Protein AF-A0A4D6C9R8-F1 (afdb_monomer)

Organism: Clostridioides difficile (NCBI:txid1496)

Sequence (244 aa):
MKISKKIVSLLTITFLTIMLYGNTSNASTKDTLTGSGRWETAIKISQAGWTKSESAVLVNDNSIADALSATPFAKAKDVPILLTQSNKLDSRTKAELKRLGVKNVYLIGGSIALSSEIEKQLNAENISFERISGNSRYDTSLKLAEKLDREKSISKIVVVNGEKGLADAVSVGAIAAQENMPIILSDSENGTEVADNFIDSKDIEKSYVIGGTYSISNSVERSLPNATRIAGSSRSETNAKIIE

Foldseek 3Di:
DDDDDDDDDDDDPPPPPPPPPPPPPPPPPPQDLDDPDDQSSLLSVQVVQAQADQEAEEWEPPQLLQQLLCLLVCLLSSHGYGYQHQQDRDPSNVVSCVSRNHQEYEYQEDCRGHNCNNVVVCVVVNHHYDYQYDPDSQSSLLSSLVSLCVRDPEQEAEEEASPPPSLQSSLCSVVCNVVSHRYGHQYPVGGNVSCLVVQVVHNHPEYEYGEDCVRHNVVNQVSHPNYDYQYDPDSVNSNVSSVD

Mean predicted aligned error: 8.11 Å

InterPro domains:
  IPR007253 Cell wall binding repeat 2 [PF04122] (33-119)
  IPR007253 Cell wall binding repeat 2 [PF04122] (131-221)
  IPR051922 Bacterial Sporulation-Associated [PTHR30032] (4-243)

Nearest PDB structures (foldseek):
  5j72-assembly1_A  TM=9.461E-01  e=8.521E-18  Clostridioides difficile 630
  7acy-assembly1_D  TM=8.940E-01  e=1.450E-15  Clostridioides difficile 630
  7acx-assembly1_B  TM=8.902E-01  e=1.946E-14  Clostridioides difficile
  7acx-assembly2_D  TM=8.868E-01  e=2.062E-14  Clostridioides difficile
  7acz-assembly1_B  TM=8.836E-01  e=2.314E-14  Clostridioides difficile R20291

Radius of gyration: 27.18 Å; Cα contacts (8 Å, |Δi|>4): 450; chains: 1; bounding box: 96×41×85 Å

Solvent-accessible surface area (backbone atoms only — not comparable to full-atom values): 13494 Å² total; per-residue (Å²): 135,90,88,80,94,82,87,89,78,94,78,85,79,78,80,77,76,76,77,77,78,70,76,75,70,75,75,76,80,77,83,74,62,66,48,98,43,73,55,46,18,33,49,38,45,33,61,72,76,38,82,59,35,56,40,33,36,40,30,31,72,84,42,62,59,52,50,51,26,40,37,21,40,33,50,74,71,70,32,47,66,41,46,24,52,38,63,43,76,35,70,69,46,54,52,49,41,59,64,27,55,41,44,36,33,42,33,46,43,36,60,84,45,41,23,71,51,35,56,51,54,34,50,75,70,68,28,47,74,48,77,48,47,35,97,45,68,45,44,23,17,40,49,36,34,60,53,33,48,76,78,42,83,55,40,39,40,34,39,26,31,58,81,47,61,52,72,35,38,57,56,46,37,65,60,27,25,73,69,51,16,39,38,38,35,23,48,89,88,64,30,48,61,93,41,42,70,62,55,74,73,40,73,47,72,32,27,36,32,44,43,41,64,92,50,41,52,70,64,50,50,70,74,42,55,62,48,48,77,48,57,39,99,42,53,68,46,26,35,50,68,71,73,108

Structure (mmCIF, N/CA/C/O backbone):
data_AF-A0A4D6C9R8-F1
#
_entry.id   AF-A0A4D6C9R8-F1
#
loop_
_atom_site.group_PDB
_atom_site.id
_atom_site.type_symbol
_atom_site.label_atom_id
_atom_site.label_alt_id
_atom_site.label_comp_id
_atom_site.label_asym_id
_atom_site.label_entity_id
_atom_site.label_seq_id
_atom_site.pdbx_PDB_ins_code
_atom_site.Cartn_x
_atom_site.Cartn_y
_atom_site.Cartn_z
_atom_site.occupancy
_atom_site.B_iso_or_equiv
_atom_site.auth_seq_id
_atom_site.auth_comp_id
_atom_site.auth_asym_id
_atom_site.auth_atom_id
_atom_site.pdbx_PDB_model_num
ATOM 1 N N . MET A 1 1 ? -78.101 -23.482 -61.422 1.00 37.28 1 MET A N 1
ATOM 2 C CA . MET A 1 1 ? -77.310 -24.522 -62.119 1.00 37.28 1 MET A CA 1
ATOM 3 C C . MET A 1 1 ? -75.873 -24.438 -61.602 1.00 37.28 1 MET A C 1
ATOM 5 O O . MET A 1 1 ? -75.380 -23.331 -61.448 1.00 37.28 1 MET A O 1
ATOM 9 N N . LYS A 1 2 ? -75.292 -25.576 -61.195 1.00 44.53 2 LYS A N 1
ATOM 10 C CA . LYS A 1 2 ? -74.030 -25.753 -60.438 1.00 44.53 2 LYS A CA 1
ATOM 11 C C . LYS A 1 2 ? -72.807 -25.075 -61.071 1.00 44.53 2 LYS A C 1
ATOM 13 O O . LYS A 1 2 ? -72.649 -25.242 -62.270 1.00 44.53 2 LYS A O 1
ATOM 18 N N . ILE A 1 3 ? -71.876 -24.559 -60.251 1.00 39.91 3 ILE A N 1
ATOM 19 C CA . ILE A 1 3 ? -70.419 -24.778 -60.419 1.00 39.91 3 ILE A CA 1
ATOM 20 C C . ILE A 1 3 ? -69.775 -24.974 -59.030 1.00 39.91 3 ILE A C 1
ATOM 22 O O . ILE A 1 3 ? -70.148 -24.329 -58.053 1.00 39.91 3 ILE A O 1
ATOM 26 N N . SER A 1 4 ? -68.886 -25.964 -58.945 1.00 42.66 4 SER A N 1
ATOM 27 C CA . SER A 1 4 ? -68.351 -26.634 -57.757 1.00 42.66 4 SER A CA 1
ATOM 28 C C . SER A 1 4 ? -67.036 -26.062 -57.220 1.00 42.66 4 SER A C 1
ATOM 30 O O . SER A 1 4 ? -66.249 -25.462 -57.943 1.00 42.66 4 SER A O 1
ATOM 32 N N . LYS A 1 5 ? -66.760 -26.381 -55.948 1.00 47.47 5 LYS A N 1
ATOM 33 C CA . LYS A 1 5 ? -65.466 -26.241 -55.262 1.00 47.47 5 LYS A CA 1
ATOM 34 C C . LYS A 1 5 ? -64.335 -26.938 -56.039 1.00 47.47 5 LYS A C 1
ATOM 36 O O . LYS A 1 5 ? -64.453 -28.143 -56.247 1.00 47.47 5 LYS A O 1
ATOM 41 N N . LYS A 1 6 ? -63.238 -26.218 -56.322 1.00 43.50 6 LYS A N 1
ATOM 42 C CA . LYS A 1 6 ? -61.824 -26.551 -56.005 1.00 43.50 6 LYS A CA 1
ATOM 43 C C . LYS A 1 6 ? -60.817 -26.008 -57.048 1.00 43.50 6 LYS A C 1
ATOM 45 O O . LYS A 1 6 ? -60.843 -26.433 -58.193 1.00 43.50 6 LYS A O 1
ATOM 50 N N . ILE A 1 7 ? -59.848 -25.241 -56.521 1.00 46.09 7 ILE A N 1
ATOM 51 C CA . ILE A 1 7 ? -58.407 -25.175 -56.873 1.00 46.09 7 ILE A CA 1
ATOM 52 C C . ILE A 1 7 ? -57.939 -24.064 -57.853 1.00 46.09 7 ILE A C 1
ATOM 54 O O . ILE A 1 7 ? -58.511 -23.866 -58.915 1.00 46.09 7 ILE A O 1
ATOM 58 N N . VAL A 1 8 ? -56.812 -23.440 -57.444 1.00 36.38 8 VAL A N 1
ATOM 59 C CA . VAL A 1 8 ? -55.876 -22.478 -58.094 1.00 36.38 8 VAL A CA 1
ATOM 60 C C . VAL A 1 8 ? -56.403 -21.035 -58.197 1.00 36.38 8 VAL A C 1
ATOM 62 O O . VAL A 1 8 ? -57.489 -20.823 -58.700 1.00 36.38 8 VAL A O 1
ATOM 65 N N . SER A 1 9 ? -55.766 -19.955 -57.731 1.00 38.62 9 SER A N 1
ATOM 66 C CA . SER A 1 9 ? -54.354 -19.593 -57.543 1.00 38.62 9 SER A CA 1
ATOM 67 C C . SER A 1 9 ? -54.306 -18.504 -56.454 1.00 38.62 9 SER A C 1
ATOM 69 O O . SER A 1 9 ? -55.014 -17.511 -56.558 1.00 38.62 9 SER A O 1
ATOM 71 N N . LEU A 1 10 ? -53.664 -18.706 -55.305 1.00 38.44 10 LEU A N 1
ATOM 72 C CA . LEU A 1 10 ? -52.264 -18.334 -55.075 1.00 38.44 10 LEU A CA 1
ATOM 73 C C . LEU A 1 10 ? -51.952 -16.873 -55.471 1.00 38.44 10 LEU A C 1
ATOM 75 O O . LEU A 1 10 ? -51.377 -16.616 -56.523 1.00 38.44 10 LEU A O 1
ATOM 79 N N . LEU A 1 11 ? -52.318 -15.920 -54.607 1.00 39.00 11 LEU A N 1
ATOM 80 C CA . LEU A 1 11 ? -51.619 -14.639 -54.499 1.00 39.00 11 LEU A CA 1
ATOM 81 C C . LEU A 1 11 ? -51.426 -14.314 -53.016 1.00 39.00 11 LEU A C 1
ATOM 83 O O . LEU A 1 11 ? -52.302 -13.839 -52.299 1.00 39.00 11 LEU A O 1
ATOM 87 N N . THR A 1 12 ? -50.242 -14.704 -52.578 1.00 41.09 12 THR A N 1
ATOM 88 C CA . THR A 1 12 ? -49.569 -14.407 -51.325 1.00 41.09 12 THR A CA 1
ATOM 89 C C . THR A 1 12 ? -49.547 -12.904 -51.045 1.00 41.09 12 THR A C 1
ATOM 91 O O . THR A 1 12 ? -48.769 -12.173 -51.652 1.00 41.09 12 THR A O 1
ATOM 94 N N . ILE A 1 13 ? -50.339 -12.445 -50.077 1.00 46.22 13 ILE A N 1
ATOM 95 C CA . ILE A 1 13 ? -49.974 -11.273 -49.274 1.00 46.22 13 ILE A CA 1
ATOM 96 C C . ILE A 1 13 ? -49.551 -11.824 -47.922 1.00 46.22 13 ILE A C 1
ATOM 98 O O . ILE A 1 13 ? -50.326 -11.948 -46.977 1.00 46.22 13 ILE A O 1
ATOM 102 N N . THR A 1 14 ? -48.297 -12.254 -47.885 1.00 44.19 14 THR A N 1
ATOM 103 C CA . THR A 1 14 ? -47.583 -12.597 -46.665 1.00 44.19 14 THR A CA 1
ATOM 104 C C . THR A 1 14 ? -47.361 -11.288 -45.918 1.00 44.19 14 THR A C 1
ATOM 106 O O . THR A 1 14 ? -46.394 -10.573 -46.166 1.00 44.19 14 THR A O 1
ATOM 109 N N . PHE A 1 15 ? -48.291 -10.930 -45.034 1.00 41.31 15 PHE A N 1
ATOM 110 C CA . PHE A 1 15 ? -48.038 -9.909 -44.027 1.00 41.31 15 PHE A CA 1
ATOM 111 C C . PHE A 1 15 ? -47.051 -10.531 -43.036 1.00 41.31 15 PHE A C 1
ATOM 113 O O . PHE A 1 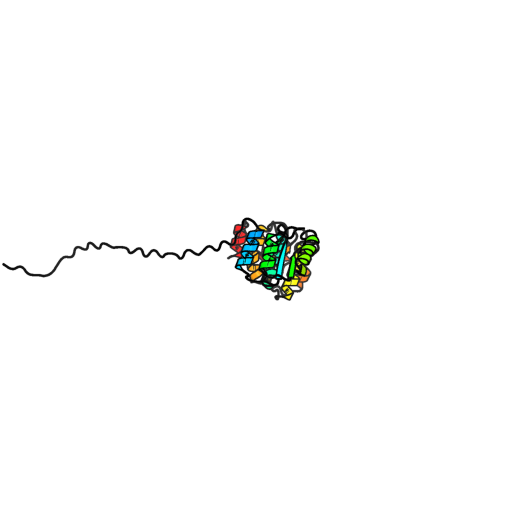15 ? -47.427 -11.244 -42.109 1.00 41.31 15 PHE A O 1
ATOM 120 N N . LEU A 1 16 ? -45.763 -10.363 -43.330 1.00 41.69 16 LEU A N 1
ATOM 121 C CA . LEU A 1 16 ? -44.663 -10.766 -42.473 1.00 41.69 16 LEU A CA 1
ATOM 122 C C . LEU A 1 16 ? -44.699 -9.865 -41.233 1.00 41.69 16 LEU A C 1
ATOM 124 O O . LEU A 1 16 ? -44.043 -8.829 -41.176 1.00 41.69 16 LEU A O 1
ATOM 128 N N . THR A 1 17 ? -45.496 -10.246 -40.237 1.00 47.72 17 THR A N 1
ATOM 129 C CA . THR A 1 17 ? -45.326 -9.760 -38.871 1.00 47.72 17 THR A CA 1
ATOM 130 C C . THR A 1 17 ? -43.994 -10.298 -38.374 1.00 47.72 17 THR A C 1
ATOM 132 O O . THR A 1 17 ? -43.908 -11.407 -37.846 1.00 47.72 17 THR A O 1
ATOM 135 N N . ILE A 1 18 ? -42.937 -9.519 -38.583 1.00 53.03 18 ILE A N 1
ATOM 136 C CA . ILE A 1 18 ? -41.698 -9.659 -37.834 1.00 53.03 18 ILE A CA 1
ATOM 137 C C . ILE A 1 18 ? -42.078 -9.380 -36.378 1.00 53.03 18 ILE A C 1
ATOM 139 O O . ILE A 1 18 ? -42.217 -8.232 -35.961 1.00 53.03 18 ILE A O 1
ATOM 143 N N . MET A 1 19 ? -42.311 -10.449 -35.616 1.00 50.38 19 MET A N 1
ATOM 144 C CA . MET A 1 19 ? -42.193 -10.425 -34.165 1.00 50.38 19 MET A CA 1
ATOM 145 C C . MET A 1 19 ? -40.759 -9.993 -33.869 1.00 50.38 19 MET A C 1
ATOM 147 O O . MET A 1 19 ? -39.827 -10.795 -33.931 1.00 50.38 19 MET A O 1
ATOM 151 N N . LEU A 1 20 ? -40.573 -8.704 -33.596 1.00 41.53 20 LEU A N 1
ATOM 152 C CA . LEU A 1 20 ? -39.389 -8.212 -32.914 1.00 41.53 20 LEU A CA 1
ATOM 153 C C . LEU A 1 20 ? -39.430 -8.807 -31.506 1.00 41.53 20 LEU A C 1
ATOM 155 O O . LEU A 1 20 ? -39.954 -8.203 -30.573 1.00 41.53 20 LEU A O 1
ATOM 159 N N . TYR A 1 21 ? -38.874 -10.008 -31.353 1.00 51.59 21 TYR A N 1
ATOM 160 C CA . TYR A 1 21 ? -38.304 -10.425 -30.083 1.00 51.59 21 TYR A CA 1
ATOM 161 C C . TYR A 1 21 ? -37.123 -9.493 -29.835 1.00 51.59 21 TYR A C 1
ATOM 163 O O . TYR A 1 21 ? -35.982 -9.778 -30.192 1.00 51.59 21 TYR A O 1
ATOM 171 N N . GLY A 1 22 ? -37.420 -8.313 -29.293 1.00 50.47 22 GLY A N 1
ATOM 172 C CA . GLY A 1 22 ? -36.409 -7.509 -28.645 1.00 50.47 22 GLY A CA 1
ATOM 173 C C . GLY A 1 22 ? -35.836 -8.381 -27.545 1.00 50.47 22 GLY A C 1
ATOM 174 O O . GLY A 1 22 ? -36.520 -8.659 -26.562 1.00 50.47 22 GLY A O 1
ATOM 175 N N . ASN A 1 23 ? -34.604 -8.849 -27.733 1.00 53.12 23 ASN A N 1
ATOM 176 C CA . ASN A 1 23 ? -33.781 -9.281 -26.622 1.00 53.12 23 ASN A CA 1
ATOM 177 C C . ASN A 1 23 ? -33.769 -8.097 -25.660 1.00 53.12 23 ASN A C 1
ATOM 179 O O . ASN A 1 23 ? -33.084 -7.104 -25.906 1.00 53.12 23 ASN A O 1
ATOM 183 N N . THR A 1 24 ? -34.571 -8.159 -24.598 1.00 48.31 24 THR A N 1
ATOM 184 C CA . THR A 1 24 ? -34.375 -7.297 -23.445 1.00 48.31 24 THR A CA 1
ATOM 185 C C . THR A 1 24 ? -33.029 -7.724 -22.897 1.00 48.31 24 THR A C 1
ATOM 187 O O . THR A 1 24 ? -32.930 -8.685 -22.137 1.00 48.31 24 THR A O 1
ATOM 190 N N . SER A 1 25 ? -31.965 -7.081 -23.378 1.00 53.16 25 SER A N 1
ATOM 191 C CA . SER A 1 25 ? -30.668 -7.129 -22.735 1.00 53.16 25 SER A CA 1
ATOM 192 C C . SER A 1 25 ? -30.946 -6.804 -21.278 1.00 53.16 25 SER A C 1
ATOM 194 O O . SER A 1 25 ? -31.395 -5.692 -20.987 1.00 53.16 25 SER A O 1
ATOM 196 N N . ASN A 1 26 ? -30.783 -7.788 -20.392 1.00 52.56 26 ASN A N 1
ATOM 197 C CA . ASN A 1 26 ? -30.826 -7.550 -18.960 1.00 52.56 26 ASN A CA 1
ATOM 198 C C . ASN A 1 26 ? -29.909 -6.357 -18.711 1.00 52.56 26 ASN A C 1
ATOM 200 O O . ASN A 1 26 ? -28.711 -6.430 -18.988 1.00 52.56 26 ASN A O 1
ATOM 204 N N . ALA A 1 27 ? -30.491 -5.230 -18.302 1.00 47.25 27 ALA A N 1
ATOM 205 C CA . ALA A 1 27 ? -29.712 -4.074 -17.921 1.00 47.25 27 ALA A CA 1
ATOM 206 C C . ALA A 1 27 ? -28.816 -4.550 -16.779 1.00 47.25 27 ALA A C 1
ATOM 208 O O . ALA A 1 27 ? -29.320 -4.903 -15.714 1.00 47.25 27 ALA A O 1
ATOM 209 N N . SER A 1 28 ? -27.508 -4.636 -17.028 1.00 52.78 28 SER A N 1
ATOM 210 C CA . SER A 1 28 ? -26.539 -4.873 -15.966 1.00 52.78 28 SER A CA 1
ATOM 211 C C . SER A 1 28 ? -26.803 -3.803 -14.919 1.00 52.78 28 SER A C 1
ATOM 213 O O . SER A 1 28 ? -26.663 -2.613 -15.210 1.00 52.78 28 SER A O 1
ATOM 215 N N . THR A 1 29 ? -27.252 -4.197 -13.730 1.00 57.81 29 THR A N 1
ATOM 216 C CA . THR A 1 29 ? -27.401 -3.266 -12.618 1.00 57.81 29 THR A CA 1
ATOM 217 C C . THR A 1 29 ? -26.019 -2.687 -12.363 1.00 57.81 29 THR A C 1
ATOM 219 O O . THR A 1 29 ? -25.083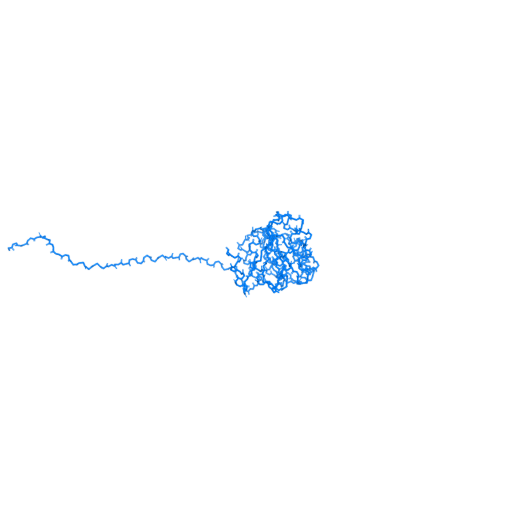 -3.400 -12.008 1.00 57.81 29 THR A O 1
ATOM 222 N N . LYS A 1 30 ? -25.845 -1.401 -12.675 1.00 64.31 30 LYS A N 1
ATOM 223 C CA . LYS A 1 30 ? -24.585 -0.708 -12.439 1.00 64.31 30 LYS A CA 1
ATOM 224 C C . L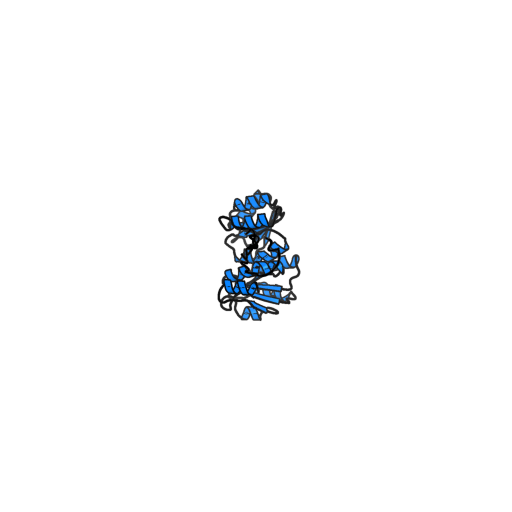YS A 1 30 ? -24.492 -0.435 -10.946 1.00 64.31 30 LYS A C 1
ATOM 226 O O . LYS A 1 30 ? -24.960 0.606 -10.480 1.00 64.31 30 LYS A O 1
ATOM 231 N N . ASP A 1 31 ? -23.885 -1.359 -10.213 1.00 76.62 31 ASP A N 1
ATOM 232 C CA . ASP A 1 31 ? -23.562 -1.145 -8.809 1.00 76.62 31 ASP A CA 1
ATOM 233 C C . ASP A 1 31 ? -22.558 0.001 -8.718 1.00 76.62 31 ASP A C 1
ATOM 235 O O . ASP A 1 31 ? -21.389 -0.098 -9.091 1.00 76.62 31 ASP A O 1
ATOM 239 N N . THR A 1 32 ? -23.060 1.159 -8.302 1.00 87.00 32 THR A N 1
ATOM 240 C CA . THR A 1 32 ? -22.268 2.380 -8.221 1.00 87.00 32 THR A CA 1
ATOM 241 C C . THR A 1 32 ? -21.758 2.518 -6.794 1.00 87.00 32 THR A C 1
ATOM 243 O O . THR A 1 32 ? -22.477 2.956 -5.898 1.00 87.00 32 THR A O 1
ATOM 246 N N . LEU A 1 33 ? -20.498 2.139 -6.580 1.00 92.75 33 LEU A N 1
ATOM 247 C CA . LEU A 1 33 ? -19.814 2.262 -5.290 1.00 92.75 33 LEU A CA 1
ATOM 248 C C . LEU A 1 33 ? -19.175 3.647 -5.150 1.00 92.75 33 LEU A C 1
ATOM 250 O O . LEU A 1 33 ? -17.958 3.781 -5.087 1.00 92.75 33 LEU A O 1
ATOM 254 N N . THR A 1 34 ? -19.995 4.699 -5.151 1.00 93.56 34 THR A N 1
ATOM 255 C CA . THR A 1 34 ? -19.514 6.087 -5.066 1.00 93.56 34 THR A CA 1
ATOM 256 C C . THR A 1 34 ? -20.237 6.852 -3.973 1.00 93.56 34 THR A C 1
ATOM 258 O O . THR A 1 34 ? -21.443 6.684 -3.790 1.00 93.56 34 THR A O 1
ATOM 261 N N . GLY A 1 35 ? -19.525 7.748 -3.299 1.00 93.00 35 GLY A N 1
ATOM 262 C CA . GLY A 1 35 ? -20.113 8.754 -2.422 1.00 93.00 35 GLY A CA 1
ATOM 263 C C . GLY A 1 35 ? -19.774 10.181 -2.853 1.00 93.00 35 GLY A C 1
ATOM 264 O O . GLY A 1 35 ? -19.217 10.408 -3.924 1.00 93.00 35 GLY A O 1
ATOM 265 N N . SER A 1 36 ? -20.090 11.152 -1.995 1.00 93.56 36 SER A N 1
ATOM 266 C CA . SER A 1 36 ? -19.814 12.583 -2.211 1.00 93.56 36 SER A CA 1
ATOM 267 C C . SER A 1 36 ? -18.324 12.936 -2.255 1.00 93.56 36 SER A C 1
ATOM 269 O O . SER A 1 36 ? -17.962 14.022 -2.702 1.00 93.56 36 SER A O 1
ATOM 271 N N . GLY A 1 37 ? -17.454 12.040 -1.793 1.00 95.00 37 GLY A N 1
ATOM 272 C CA . GLY A 1 37 ? -16.013 12.226 -1.789 1.00 95.00 37 GLY A CA 1
ATOM 273 C C . GLY A 1 37 ? -15.267 10.928 -1.505 1.00 95.00 37 GLY A C 1
ATOM 274 O O . GLY A 1 37 ? -15.854 9.850 -1.412 1.00 95.00 37 GLY A O 1
ATOM 275 N N . ARG A 1 38 ? -13.941 11.034 -1.363 1.00 95.44 38 ARG A N 1
ATOM 276 C CA . ARG A 1 38 ? -13.044 9.879 -1.179 1.00 95.44 38 ARG A CA 1
ATOM 277 C C . ARG A 1 38 ? -13.382 9.035 0.055 1.00 95.44 38 ARG A C 1
ATOM 279 O O . ARG A 1 38 ? -13.302 7.815 -0.019 1.00 95.44 38 ARG A O 1
ATOM 286 N N . TRP A 1 39 ? -13.809 9.665 1.152 1.00 96.88 39 TRP A N 1
ATOM 287 C CA . TRP A 1 39 ? -14.203 8.959 2.374 1.00 96.88 39 TRP A CA 1
ATOM 288 C C . TRP A 1 39 ? -15.479 8.148 2.170 1.00 96.88 39 TRP A C 1
ATOM 290 O O . TRP A 1 39 ? -15.488 6.952 2.432 1.00 96.88 39 TRP A O 1
ATOM 300 N N . GLU A 1 40 ? -16.544 8.761 1.656 1.00 97.12 40 GLU A N 1
ATOM 301 C CA . GLU A 1 40 ? -17.804 8.060 1.414 1.00 97.12 40 GLU A CA 1
ATOM 302 C C . GLU A 1 40 ? -17.665 6.977 0.347 1.00 97.12 40 GLU A C 1
ATOM 304 O O . GLU A 1 40 ? -18.272 5.921 0.482 1.00 97.12 40 GLU A O 1
ATOM 309 N N . THR A 1 41 ? -16.847 7.197 -0.683 1.00 97.25 41 THR A N 1
ATOM 310 C CA . THR A 1 41 ? -16.530 6.162 -1.674 1.00 97.25 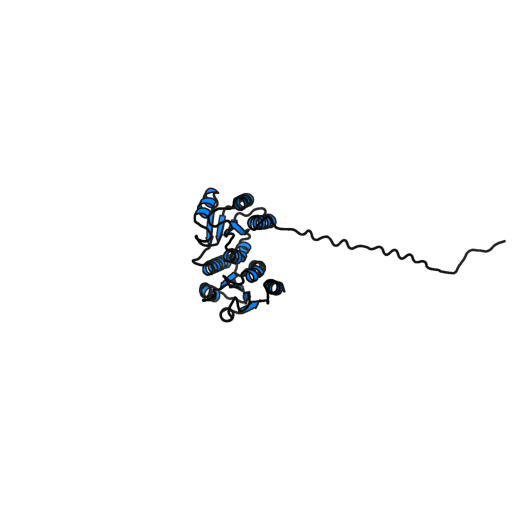41 THR A CA 1
ATOM 311 C C . THR A 1 41 ? -15.805 4.979 -1.028 1.00 97.25 41 THR A C 1
ATOM 313 O O . THR A 1 41 ? -16.232 3.844 -1.224 1.00 97.25 41 THR A O 1
ATOM 316 N N . ALA A 1 42 ? -14.784 5.214 -0.193 1.00 98.00 42 ALA A N 1
ATOM 317 C CA . ALA A 1 42 ? -14.116 4.139 0.551 1.00 98.00 42 ALA A CA 1
ATOM 318 C C . ALA A 1 42 ? -15.097 3.378 1.464 1.00 98.00 42 ALA A C 1
ATOM 320 O O . ALA A 1 42 ? -15.083 2.150 1.516 1.00 98.00 42 ALA A O 1
ATOM 321 N N . ILE A 1 43 ? -16.019 4.092 2.115 1.00 98.44 43 ILE A N 1
ATOM 322 C CA . ILE A 1 43 ? -17.075 3.497 2.944 1.00 98.44 43 ILE A CA 1
ATOM 323 C C . ILE A 1 43 ? -18.058 2.677 2.099 1.00 98.44 43 ILE A C 1
ATOM 325 O O . ILE A 1 43 ? -18.457 1.596 2.517 1.00 98.44 43 ILE A O 1
ATOM 329 N N . LYS A 1 44 ? -18.438 3.131 0.899 1.00 98.06 44 LYS A N 1
ATOM 330 C CA . LYS A 1 44 ? -19.311 2.362 -0.003 1.00 98.06 44 LYS A CA 1
ATOM 331 C C . LYS A 1 44 ? -18.649 1.081 -0.495 1.00 98.06 44 LYS A C 1
ATOM 333 O O . LYS A 1 44 ? -19.312 0.050 -0.544 1.00 98.06 44 LYS A O 1
ATOM 338 N N . ILE A 1 45 ? -17.351 1.130 -0.787 1.00 97.69 45 ILE A N 1
ATOM 339 C CA . ILE A 1 45 ? -16.558 -0.061 -1.113 1.00 97.69 45 ILE A CA 1
ATOM 340 C C . ILE A 1 45 ? -16.515 -1.013 0.090 1.00 97.69 45 ILE A C 1
ATOM 342 O O . ILE A 1 45 ? -16.791 -2.200 -0.062 1.00 97.69 45 ILE A O 1
ATOM 346 N N . SER A 1 46 ? -16.261 -0.490 1.293 1.00 98.44 46 SER A N 1
ATOM 347 C CA . SER A 1 46 ? -16.292 -1.264 2.541 1.00 98.44 46 SER A CA 1
ATOM 348 C C . SER A 1 46 ? -17.649 -1.944 2.773 1.00 98.44 46 SER A C 1
ATOM 350 O O . SER A 1 46 ? -17.711 -3.137 3.049 1.00 98.44 46 SER A O 1
ATOM 352 N N . GLN A 1 47 ? -18.754 -1.218 2.590 1.00 97.69 47 GLN A N 1
ATOM 353 C CA . GLN A 1 47 ? -20.115 -1.743 2.750 1.00 97.69 47 GLN A CA 1
ATOM 354 C C . GLN A 1 47 ? -20.467 -2.827 1.728 1.00 97.69 47 GLN A C 1
ATOM 356 O O . GLN A 1 47 ? -21.229 -3.734 2.055 1.00 97.69 47 GLN A O 1
ATOM 361 N N . ALA A 1 48 ? -19.923 -2.740 0.514 1.00 97.12 48 ALA A N 1
ATOM 362 C CA . ALA A 1 48 ? -20.132 -3.743 -0.522 1.00 97.12 48 ALA A CA 1
ATOM 363 C C . ALA A 1 48 ? -19.297 -5.012 -0.291 1.00 97.12 48 ALA A C 1
ATOM 365 O O . ALA A 1 48 ? -19.786 -6.109 -0.543 1.00 97.12 48 ALA A O 1
ATOM 366 N N . GLY A 1 49 ? -18.057 -4.872 0.189 1.00 97.00 49 GLY A N 1
ATOM 367 C CA . GLY A 1 49 ? -17.156 -6.008 0.405 1.00 97.00 49 GLY A CA 1
ATOM 368 C C . GLY A 1 49 ? -17.310 -6.699 1.764 1.00 97.00 49 GLY A C 1
ATOM 369 O O . GLY A 1 49 ? -17.056 -7.895 1.862 1.00 97.00 49 GLY A O 1
ATOM 370 N N . TRP A 1 50 ? -17.741 -5.978 2.808 1.00 98.38 50 TRP A N 1
ATOM 371 C CA . TRP A 1 50 ? -17.714 -6.471 4.188 1.00 98.38 50 TRP A CA 1
ATOM 372 C C . TRP A 1 50 ? -18.969 -6.102 4.980 1.00 98.38 50 TRP A C 1
ATOM 374 O O . TRP A 1 50 ? -19.259 -4.936 5.266 1.00 98.38 50 TRP A O 1
ATOM 384 N N . THR A 1 51 ? -19.681 -7.118 5.467 1.00 97.88 51 THR A N 1
ATOM 385 C CA . THR A 1 51 ? -20.731 -6.934 6.482 1.00 97.88 51 THR A CA 1
ATOM 386 C C . THR A 1 51 ? -20.138 -6.782 7.885 1.00 97.88 51 THR A C 1
ATOM 388 O O . THR A 1 51 ? -20.666 -6.002 8.675 1.00 97.88 51 THR A O 1
ATOM 391 N N . LYS A 1 52 ? -19.010 -7.453 8.157 1.00 98.12 52 LYS A N 1
ATOM 392 C CA . LYS A 1 52 ? -18.201 -7.383 9.383 1.00 98.12 52 LYS A CA 1
ATOM 393 C C . LYS A 1 52 ? -16.715 -7.483 9.015 1.00 98.12 52 LYS A C 1
ATOM 395 O O . LYS A 1 52 ? -16.374 -8.204 8.084 1.00 98.12 52 LYS A O 1
ATOM 400 N N . SER A 1 53 ? -15.845 -6.816 9.769 1.00 98.44 53 SER A N 1
ATOM 401 C CA . SER A 1 53 ? -14.395 -7.030 9.721 1.00 98.44 53 SER A CA 1
ATOM 402 C C . SER A 1 53 ? -13.779 -6.683 11.075 1.00 98.44 53 SER A C 1
ATOM 404 O O . SER A 1 53 ? -13.974 -5.577 11.571 1.00 98.44 53 SER A O 1
ATOM 406 N N . GLU A 1 54 ? -13.038 -7.609 11.694 1.00 98.25 54 GLU A N 1
ATOM 407 C CA . GLU A 1 54 ? -12.382 -7.341 12.989 1.00 98.25 54 GLU A CA 1
ATOM 408 C C . GLU A 1 54 ? -11.132 -6.462 12.849 1.00 98.25 54 GLU A C 1
ATOM 410 O O . GLU A 1 54 ? -10.647 -5.917 13.844 1.00 98.25 54 GLU A O 1
ATOM 415 N N . SER A 1 55 ? -10.653 -6.288 11.617 1.00 98.75 55 SER A N 1
ATOM 416 C CA . SER A 1 55 ? -9.512 -5.444 11.291 1.00 98.75 55 SER A CA 1
ATOM 417 C C . SER A 1 55 ? -9.811 -4.515 10.114 1.00 98.75 55 SER A C 1
ATOM 419 O O . SER A 1 55 ? -10.640 -4.825 9.259 1.00 98.75 55 SER A O 1
ATOM 421 N N . ALA A 1 56 ? -9.128 -3.378 10.042 1.00 98.81 56 ALA A N 1
ATOM 422 C CA . ALA A 1 56 ? -9.169 -2.486 8.884 1.00 98.81 56 ALA A CA 1
ATOM 423 C C . ALA A 1 56 ? -7.793 -1.876 8.621 1.00 98.81 56 ALA A C 1
ATOM 425 O O . ALA A 1 56 ? -6.996 -1.695 9.541 1.00 98.81 56 ALA A O 1
ATOM 426 N N . VAL A 1 57 ? -7.521 -1.527 7.368 1.00 98.88 57 VAL A N 1
ATOM 427 C CA . VAL A 1 57 ? -6.395 -0.661 7.015 1.00 98.88 57 VAL A CA 1
ATOM 428 C C . VAL A 1 57 ? -6.862 0.788 7.098 1.00 98.88 57 VAL A C 1
ATOM 430 O O . VAL A 1 57 ? -7.921 1.133 6.575 1.00 98.88 57 VAL A O 1
ATOM 433 N N . LEU A 1 58 ? -6.068 1.641 7.741 1.00 98.69 58 LEU A N 1
ATOM 434 C CA . LEU A 1 58 ? -6.319 3.074 7.831 1.00 98.69 58 LEU A CA 1
ATOM 435 C C . LEU A 1 58 ? -5.121 3.839 7.270 1.00 98.69 58 LEU A C 1
ATOM 437 O O . LEU A 1 58 ? -3.989 3.668 7.726 1.00 98.69 58 LEU A O 1
ATOM 441 N N . VAL A 1 59 ? -5.383 4.694 6.285 1.00 98.19 59 VAL A N 1
ATOM 442 C CA . VAL A 1 59 ? -4.360 5.481 5.588 1.00 98.19 59 VAL A CA 1
ATOM 443 C C . VAL A 1 59 ? -4.763 6.952 5.513 1.00 98.19 59 VAL A C 1
ATOM 445 O O . VAL A 1 59 ? -5.949 7.299 5.539 1.00 98.19 59 VAL A O 1
ATOM 448 N N . ASN A 1 60 ? -3.767 7.834 5.440 1.00 98.00 60 ASN A N 1
ATOM 449 C CA . ASN A 1 60 ? -4.002 9.255 5.222 1.00 98.00 60 ASN A CA 1
ATOM 450 C C . ASN A 1 60 ? -4.655 9.480 3.848 1.00 98.00 60 ASN A C 1
ATOM 452 O O . ASN A 1 60 ? -4.204 8.958 2.830 1.00 98.00 60 ASN A O 1
ATOM 456 N N . ASP A 1 61 ? -5.696 10.303 3.820 1.00 96.06 61 ASP A N 1
ATOM 457 C CA . ASP A 1 61 ? -6.507 10.626 2.650 1.00 96.06 61 ASP A CA 1
ATOM 458 C C . ASP A 1 61 ? -5.739 11.294 1.499 1.00 96.06 61 ASP A C 1
ATOM 460 O O . ASP A 1 61 ? -6.226 11.304 0.368 1.00 96.06 61 ASP A O 1
ATOM 464 N N . ASN A 1 62 ? -4.560 11.846 1.774 1.00 93.81 62 ASN A N 1
ATOM 465 C CA . ASN A 1 62 ? -3.649 12.479 0.826 1.00 93.81 62 ASN A CA 1
ATOM 466 C C . ASN A 1 62 ? -2.398 11.634 0.522 1.00 93.81 62 ASN A C 1
ATOM 468 O O . ASN A 1 62 ? -1.606 12.033 -0.332 1.00 93.81 62 ASN A O 1
ATOM 472 N N . SER A 1 63 ? -2.218 10.464 1.153 1.00 92.88 63 SER A N 1
ATOM 473 C CA . SER A 1 63 ? -1.073 9.576 0.890 1.00 92.88 63 SER A CA 1
ATOM 474 C C . SER A 1 63 ? -1.420 8.470 -0.110 1.00 92.88 63 SER A C 1
ATOM 476 O O . SER A 1 63 ? -1.631 7.309 0.239 1.00 92.88 63 SER A O 1
ATOM 478 N N . ILE A 1 64 ? -1.484 8.839 -1.393 1.00 91.69 64 ILE A N 1
ATOM 479 C CA . ILE A 1 64 ? -1.814 7.906 -2.488 1.00 91.69 64 ILE A CA 1
ATOM 480 C C . ILE A 1 64 ? -0.794 6.763 -2.574 1.00 91.69 64 ILE A C 1
ATOM 482 O O . ILE A 1 64 ? -1.178 5.617 -2.782 1.00 91.69 64 ILE A O 1
ATOM 486 N N . ALA A 1 65 ? 0.495 7.068 -2.402 1.00 94.50 65 ALA A N 1
ATOM 487 C CA . ALA A 1 65 ? 1.573 6.088 -2.510 1.00 94.50 65 ALA A CA 1
ATOM 488 C C . ALA A 1 65 ? 1.474 4.992 -1.431 1.00 94.50 65 ALA A C 1
ATOM 490 O O . ALA A 1 65 ? 1.607 3.805 -1.739 1.00 94.50 65 ALA A O 1
ATOM 491 N N . ASP A 1 66 ? 1.161 5.380 -0.192 1.00 95.88 66 ASP A N 1
ATOM 492 C CA . ASP A 1 66 ? 0.960 4.440 0.915 1.00 95.88 66 ASP A CA 1
ATOM 493 C C . ASP A 1 66 ? -0.310 3.604 0.703 1.00 95.88 66 ASP A C 1
ATOM 495 O O . ASP A 1 66 ? -0.286 2.386 0.869 1.00 95.88 66 ASP A O 1
ATOM 499 N N . ALA A 1 67 ? -1.411 4.238 0.281 1.00 95.31 67 ALA A N 1
ATOM 500 C CA . ALA A 1 67 ? -2.675 3.550 0.017 1.00 95.31 67 ALA A CA 1
ATOM 501 C C . ALA A 1 67 ? -2.545 2.520 -1.118 1.00 95.31 67 ALA A C 1
ATOM 503 O O . ALA A 1 67 ? -3.043 1.398 -1.008 1.00 95.31 67 ALA A O 1
ATOM 504 N N . LEU A 1 68 ? -1.837 2.884 -2.192 1.00 96.19 68 LEU A N 1
ATOM 505 C CA . LEU A 1 68 ? -1.539 1.981 -3.296 1.00 96.19 68 LEU A CA 1
ATOM 506 C C . LEU A 1 68 ? -0.718 0.785 -2.806 1.00 96.19 68 LEU A C 1
ATOM 508 O O . LEU A 1 68 ? -1.135 -0.355 -2.993 1.00 96.19 68 LEU A O 1
ATOM 512 N N . SER A 1 69 ? 0.393 1.041 -2.112 1.00 97.62 69 SER A N 1
ATOM 513 C CA . SER A 1 69 ? 1.284 -0.014 -1.613 1.00 97.62 69 SER A CA 1
ATOM 514 C C . SER A 1 69 ? 0.593 -0.943 -0.609 1.00 97.62 69 SER A C 1
ATOM 516 O O . SER A 1 69 ? 0.921 -2.124 -0.521 1.00 97.62 69 SER A O 1
ATOM 518 N N . ALA A 1 70 ? -0.395 -0.438 0.136 1.00 98.19 70 ALA A N 1
ATOM 519 C CA . ALA A 1 70 ? -1.165 -1.224 1.096 1.00 98.19 70 ALA A CA 1
ATOM 520 C C . ALA A 1 70 ? -2.184 -2.168 0.443 1.00 98.19 70 ALA A C 1
ATOM 522 O O . ALA A 1 70 ? -2.674 -3.077 1.110 1.00 98.19 70 ALA A O 1
ATOM 523 N N . THR A 1 71 ? -2.514 -1.976 -0.838 1.00 98.06 71 THR A N 1
ATOM 524 C CA . THR A 1 71 ? -3.606 -2.694 -1.515 1.00 98.06 71 THR A CA 1
ATOM 525 C C . THR A 1 71 ? -3.417 -4.221 -1.518 1.00 98.06 71 THR A C 1
ATOM 527 O O . THR A 1 71 ? -4.342 -4.921 -1.093 1.00 98.06 71 THR A O 1
ATOM 530 N N . PRO A 1 72 ? -2.238 -4.775 -1.875 1.00 98.50 72 PRO A N 1
ATOM 531 C CA . PRO A 1 72 ? -2.011 -6.219 -1.804 1.00 98.50 72 PRO A CA 1
ATOM 532 C C . PRO A 1 72 ? -2.059 -6.776 -0.379 1.00 98.50 72 PRO A C 1
ATOM 534 O O . PRO A 1 72 ? -2.663 -7.820 -0.143 1.00 98.50 72 PRO A O 1
ATOM 537 N N . PHE A 1 73 ? -1.494 -6.052 0.591 1.00 98.56 73 PHE A N 1
ATOM 538 C CA . PHE A 1 73 ? -1.547 -6.440 2.002 1.00 98.56 73 PHE A CA 1
ATOM 539 C C . PHE A 1 73 ? -2.987 -6.460 2.535 1.00 98.56 73 PHE A C 1
ATOM 541 O O . PHE A 1 73 ? -3.404 -7.443 3.145 1.00 98.56 73 PHE A O 1
ATOM 548 N N . ALA A 1 74 ? -3.778 -5.420 2.254 1.00 98.50 74 ALA A N 1
ATOM 549 C CA . ALA A 1 74 ? -5.180 -5.349 2.656 1.00 98.50 74 ALA A CA 1
ATOM 550 C C . ALA A 1 74 ? -5.991 -6.520 2.085 1.00 98.50 74 ALA A C 1
ATOM 552 O O . ALA A 1 74 ? -6.783 -7.131 2.803 1.00 98.50 74 ALA A O 1
ATOM 553 N N . LYS A 1 75 ? -5.740 -6.889 0.820 1.00 98.00 75 LYS A N 1
ATOM 554 C CA . LYS A 1 75 ? -6.372 -8.055 0.196 1.00 98.00 75 LYS A CA 1
ATOM 555 C C . LYS A 1 75 ? -5.941 -9.367 0.845 1.00 98.00 75 LYS A C 1
ATOM 557 O O . LYS A 1 75 ? -6.796 -10.209 1.101 1.00 98.00 75 LYS A O 1
ATOM 562 N N . ALA A 1 76 ? -4.654 -9.538 1.142 1.00 98.06 76 ALA A N 1
ATOM 563 C CA . ALA A 1 76 ? -4.150 -10.744 1.794 1.00 98.06 76 ALA A CA 1
ATOM 564 C C . ALA A 1 76 ? -4.737 -10.945 3.202 1.00 98.06 76 ALA A C 1
ATOM 566 O O . ALA A 1 76 ? -4.985 -12.084 3.595 1.00 98.06 76 ALA A O 1
ATOM 567 N N . LYS A 1 77 ? -5.004 -9.853 3.934 1.00 98.00 77 LYS A N 1
ATOM 568 C CA . LYS A 1 77 ? -5.697 -9.880 5.235 1.00 98.00 77 LYS A CA 1
ATOM 569 C C . LYS A 1 77 ? -7.227 -9.922 5.125 1.00 98.00 77 LYS A C 1
ATOM 571 O O . LYS A 1 77 ? -7.876 -10.087 6.152 1.00 98.00 77 LYS A O 1
ATOM 576 N N . ASP A 1 78 ? -7.777 -9.765 3.922 1.00 97.75 78 ASP A N 1
ATOM 577 C CA . ASP A 1 78 ? -9.209 -9.630 3.637 1.00 97.75 78 ASP A CA 1
ATOM 578 C C . ASP A 1 78 ? -9.896 -8.517 4.452 1.00 97.75 78 ASP A C 1
ATOM 580 O O . ASP A 1 78 ? -10.925 -8.722 5.092 1.00 97.75 78 ASP A O 1
ATOM 584 N N . VAL A 1 79 ? -9.303 -7.317 4.447 1.00 98.56 79 VAL A N 1
ATOM 585 C CA . VAL A 1 79 ? -9.793 -6.152 5.206 1.00 98.56 79 VAL A CA 1
ATOM 586 C C . VAL A 1 79 ? -10.031 -4.931 4.311 1.00 98.56 79 VAL A C 1
ATOM 588 O O . VAL A 1 79 ? -9.308 -4.740 3.327 1.00 98.56 79 VAL A O 1
ATOM 591 N N . PRO A 1 80 ? -10.986 -4.046 4.658 1.00 98.56 80 PRO A N 1
ATOM 592 C CA . PRO A 1 80 ? -11.198 -2.808 3.919 1.00 98.56 80 PRO A CA 1
ATOM 593 C C . PRO A 1 80 ? -10.076 -1.792 4.171 1.00 98.56 80 PRO A C 1
ATOM 595 O O . PRO A 1 80 ? -9.516 -1.713 5.269 1.00 98.56 80 PRO A O 1
ATOM 598 N N . ILE A 1 81 ? -9.806 -0.958 3.161 1.00 98.62 81 ILE A N 1
ATOM 599 C CA . ILE A 1 81 ? -8.987 0.255 3.281 1.00 98.62 81 ILE A CA 1
ATOM 600 C C . ILE A 1 81 ? -9.920 1.442 3.513 1.00 98.62 81 ILE A C 1
ATOM 602 O O . ILE A 1 81 ? -10.773 1.748 2.679 1.00 98.62 81 ILE A O 1
ATOM 606 N N . LEU A 1 82 ? -9.740 2.130 4.636 1.00 98.56 82 LEU A N 1
ATOM 607 C CA . LEU A 1 82 ? -10.464 3.343 4.994 1.00 98.56 82 LEU A CA 1
ATOM 608 C C . LEU A 1 82 ? -9.510 4.538 5.068 1.00 98.56 82 LEU A C 1
ATOM 610 O O . LEU A 1 82 ? -8.304 4.398 5.277 1.00 98.56 82 LEU A O 1
ATOM 614 N N . LEU A 1 83 ? -10.068 5.735 4.892 1.00 98.44 83 LEU A N 1
ATOM 615 C CA . LEU A 1 83 ? -9.305 6.979 4.810 1.00 98.44 83 LEU A CA 1
ATOM 616 C C . LEU A 1 83 ? -9.504 7.838 6.054 1.00 98.44 83 LEU A C 1
ATOM 618 O O . LEU A 1 83 ? -10.586 7.872 6.638 1.00 98.44 83 LEU A O 1
ATOM 622 N N . THR A 1 84 ? -8.489 8.604 6.425 1.00 97.94 84 THR A N 1
ATOM 623 C CA . THR A 1 84 ? -8.570 9.584 7.513 1.00 97.94 84 THR A CA 1
ATOM 624 C C . THR A 1 84 ? -7.686 10.793 7.234 1.00 97.94 84 THR A C 1
ATOM 626 O O . THR A 1 84 ? -6.821 10.739 6.368 1.00 97.94 84 THR A O 1
ATOM 629 N N . GLN A 1 85 ? -7.885 11.889 7.963 1.00 97.69 85 GLN A N 1
ATOM 630 C CA . GLN A 1 85 ? -6.950 13.016 7.940 1.00 97.69 85 GLN A CA 1
ATOM 631 C C . GLN A 1 85 ? -5.717 12.699 8.802 1.00 97.69 85 GLN A C 1
ATOM 633 O O . GLN A 1 85 ? -5.767 11.803 9.643 1.00 97.69 85 GLN A O 1
ATOM 638 N N . SER A 1 86 ? -4.632 13.467 8.655 1.00 97.56 86 SER A N 1
ATOM 639 C CA . SER A 1 86 ? -3.371 13.224 9.386 1.00 97.56 86 SER A CA 1
ATOM 640 C C . SER A 1 86 ? -3.525 13.230 10.910 1.00 97.56 86 SER A C 1
ATOM 642 O O . SER A 1 86 ? -2.896 12.434 11.597 1.00 97.56 86 SER A O 1
ATOM 644 N N . ASN A 1 87 ? -4.370 14.105 11.456 1.00 97.56 87 ASN A N 1
ATOM 645 C CA . ASN A 1 87 ? -4.504 14.322 12.899 1.00 97.56 87 ASN A CA 1
ATOM 646 C C . ASN A 1 87 ? -5.934 14.153 13.428 1.00 97.56 87 ASN A C 1
ATOM 648 O O . ASN A 1 87 ? -6.191 14.407 14.603 1.00 97.56 87 ASN A O 1
ATOM 652 N N . LYS A 1 88 ? -6.882 13.753 12.581 1.00 97.75 88 LYS A N 1
ATOM 653 C CA . LYS A 1 88 ? -8.288 13.628 12.955 1.00 97.75 88 LYS A CA 1
ATOM 654 C C . LYS A 1 88 ? -8.887 12.389 12.322 1.00 97.75 88 LYS A C 1
ATOM 656 O O . LYS A 1 88 ? -8.910 12.290 11.096 1.00 97.75 88 LYS A O 1
ATOM 661 N N . LEU A 1 89 ? -9.391 11.486 13.164 1.00 97.69 89 LEU A N 1
ATOM 662 C CA . LEU A 1 89 ? -10.181 10.351 12.720 1.00 97.69 89 LEU A CA 1
ATOM 663 C C . LEU A 1 89 ? -11.494 10.887 12.152 1.00 97.69 89 LEU A C 1
ATOM 665 O O . LEU A 1 89 ? -12.319 11.444 12.882 1.00 97.69 89 LEU A O 1
ATOM 669 N N . ASP A 1 90 ? -11.661 10.768 10.837 1.00 96.69 90 ASP A N 1
ATOM 670 C CA . ASP A 1 90 ? -12.864 11.256 10.169 1.00 96.69 90 ASP A CA 1
ATOM 671 C C . ASP A 1 90 ? -14.112 10.595 10.776 1.00 96.69 90 ASP A C 1
ATOM 673 O O . ASP A 1 90 ? -14.144 9.381 10.993 1.00 96.69 90 ASP A O 1
ATOM 677 N N . SER A 1 91 ? -15.148 11.383 11.071 1.00 97.31 91 SER A N 1
ATOM 678 C CA . SER A 1 91 ? -16.338 10.875 11.762 1.00 97.31 91 SER A CA 1
ATOM 679 C C . SER A 1 91 ? -17.081 9.811 10.951 1.00 97.31 91 SER A C 1
ATOM 681 O O . SER A 1 91 ? -17.659 8.897 11.541 1.00 97.31 91 SER A O 1
ATOM 683 N N . ARG A 1 92 ? -17.031 9.886 9.613 1.00 98.12 92 ARG A N 1
ATOM 684 C CA . ARG A 1 92 ? -17.624 8.887 8.713 1.00 98.12 92 ARG A CA 1
ATOM 685 C C . ARG A 1 92 ? -16.825 7.588 8.774 1.00 98.12 92 ARG A C 1
ATOM 687 O O . ARG A 1 92 ? -17.411 6.518 8.906 1.00 98.12 92 ARG A O 1
ATOM 694 N N . THR A 1 93 ? -15.496 7.684 8.774 1.00 98.38 93 THR A N 1
ATOM 695 C CA . THR A 1 93 ? -14.607 6.526 8.940 1.00 98.38 93 THR A CA 1
ATOM 696 C C . THR A 1 93 ? -14.782 5.874 10.307 1.00 98.38 93 THR A C 1
ATOM 698 O O . THR A 1 93 ? -14.932 4.660 10.385 1.00 98.38 93 THR A O 1
ATOM 701 N N . LYS A 1 94 ? -14.862 6.660 11.385 1.00 98.44 94 LYS A N 1
ATOM 702 C CA . LYS A 1 94 ? -15.162 6.155 12.734 1.00 98.44 94 LYS A CA 1
ATOM 703 C C . LYS A 1 94 ? -16.494 5.400 12.784 1.00 98.44 94 LYS A C 1
ATOM 705 O O . LYS A 1 94 ? -16.570 4.326 13.379 1.00 98.44 94 LYS A O 1
ATOM 710 N N . ALA A 1 95 ? -17.540 5.935 12.152 1.00 98.62 95 ALA A N 1
ATOM 711 C CA . ALA A 1 95 ? -18.833 5.258 12.078 1.00 98.62 95 ALA A CA 1
ATOM 712 C C . ALA A 1 95 ? -18.739 3.920 11.326 1.00 98.62 95 ALA A C 1
ATOM 714 O O . ALA A 1 95 ? -19.338 2.934 11.755 1.00 98.62 95 ALA A O 1
ATOM 715 N N . GLU A 1 96 ? -17.951 3.863 10.251 1.00 98.81 96 GLU A N 1
ATOM 716 C CA . GLU A 1 96 ? -17.741 2.636 9.484 1.00 98.81 96 GLU A CA 1
ATOM 717 C C . GLU A 1 96 ? -16.913 1.592 10.251 1.00 98.81 96 GLU A C 1
ATOM 719 O O . GLU A 1 96 ? -17.297 0.423 10.278 1.00 98.81 96 GLU A O 1
ATOM 724 N N . LEU A 1 97 ? -15.855 2.001 10.965 1.00 98.81 97 LEU A N 1
ATOM 725 C CA . LEU A 1 97 ? -15.100 1.120 11.871 1.00 98.81 97 LEU A CA 1
ATOM 726 C C . LEU A 1 97 ? -16.028 0.473 12.911 1.00 98.81 97 LEU A C 1
ATOM 728 O O . LEU A 1 97 ? -15.971 -0.737 13.142 1.00 98.81 97 LEU A O 1
ATOM 732 N N . LYS A 1 98 ? -16.943 1.265 13.488 1.00 98.56 98 LYS A N 1
ATOM 733 C CA . LYS A 1 98 ? -17.951 0.772 14.433 1.00 98.56 98 LYS A CA 1
ATOM 734 C C . LYS A 1 98 ? -18.947 -0.185 13.775 1.00 98.56 98 LYS A C 1
ATOM 736 O O . LYS A 1 98 ? -19.254 -1.217 14.364 1.00 98.56 98 LYS A O 1
ATOM 741 N N . ARG A 1 99 ? -19.443 0.129 12.570 1.00 98.69 99 ARG A N 1
ATOM 742 C CA . ARG A 1 99 ? -20.374 -0.734 11.816 1.00 98.69 99 ARG A CA 1
ATOM 743 C C . ARG A 1 99 ? -19.766 -2.111 11.548 1.00 98.69 99 ARG A C 1
ATOM 745 O O . ARG A 1 99 ? -20.446 -3.117 11.712 1.00 98.69 99 ARG A O 1
ATOM 752 N N . LEU A 1 100 ? -18.496 -2.139 11.148 1.00 98.75 100 LEU A N 1
ATOM 753 C CA . LEU A 1 100 ? -17.750 -3.363 10.860 1.00 98.75 100 LEU A CA 1
ATOM 754 C C . LEU A 1 100 ? -17.403 -4.176 12.114 1.00 98.75 100 LEU A C 1
ATOM 756 O O . LEU A 1 100 ? -17.107 -5.364 11.992 1.00 98.75 100 LEU A O 1
ATOM 760 N N . GLY A 1 101 ? -17.430 -3.564 13.302 1.00 98.50 101 GLY A N 1
ATOM 761 C CA . GLY A 1 101 ? -16.964 -4.191 14.538 1.00 98.50 101 GLY A CA 1
ATOM 762 C C . GLY A 1 101 ? -15.442 -4.343 14.590 1.00 98.50 101 GLY A C 1
ATOM 763 O O . GLY A 1 101 ? -14.950 -5.354 15.096 1.00 98.50 101 GLY A O 1
ATOM 764 N N . VAL A 1 102 ? -14.711 -3.363 14.048 1.00 98.81 102 VAL A N 1
ATOM 765 C CA . VAL A 1 102 ? -13.243 -3.363 14.026 1.00 98.81 102 VAL A CA 1
ATOM 766 C C . VAL A 1 102 ? -12.688 -3.281 15.446 1.00 98.81 102 VAL A C 1
ATOM 768 O O . VAL A 1 102 ? -13.106 -2.448 16.246 1.00 98.81 102 VAL A O 1
ATOM 771 N N . LYS A 1 103 ? -11.711 -4.142 15.732 1.00 98.69 103 LYS A N 1
ATOM 772 C CA . LYS A 1 103 ? -10.945 -4.192 16.983 1.00 98.69 103 LYS A CA 1
ATOM 773 C C . LYS A 1 103 ? -9.487 -3.794 16.778 1.00 98.69 103 LYS A C 1
ATOM 775 O O . LYS A 1 103 ? -8.864 -3.311 17.717 1.00 98.69 103 LYS A O 1
ATOM 780 N N . ASN A 1 104 ? -8.955 -4.000 15.570 1.00 98.75 104 ASN A N 1
ATOM 781 C CA . ASN A 1 104 ? -7.566 -3.712 15.225 1.00 98.75 104 ASN A CA 1
ATOM 782 C C . ASN A 1 104 ? -7.466 -2.864 13.953 1.00 98.75 104 ASN A C 1
ATOM 784 O O . ASN A 1 104 ? -8.139 -3.128 12.961 1.00 98.75 104 ASN A O 1
ATOM 788 N N . VAL A 1 105 ? -6.586 -1.871 13.941 1.00 98.81 105 VAL A N 1
ATOM 789 C CA . VAL A 1 105 ? -6.310 -1.055 12.754 1.00 98.81 105 VAL A C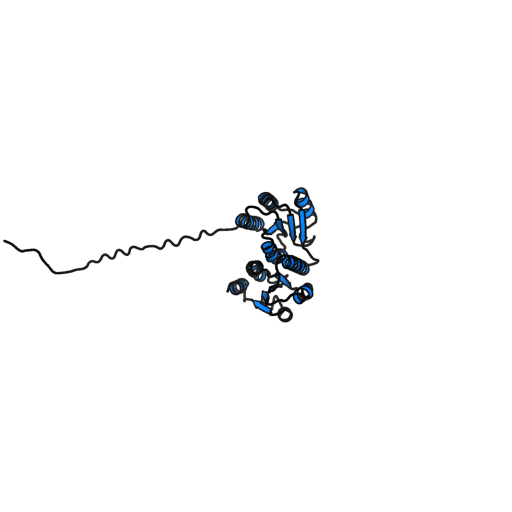A 1
ATOM 790 C C . VAL A 1 105 ? -4.847 -1.175 12.348 1.00 98.81 105 VAL A C 1
ATOM 792 O O . VAL A 1 105 ? -3.952 -0.981 13.164 1.00 98.81 105 VAL A O 1
ATOM 795 N N . TYR A 1 106 ? -4.597 -1.431 11.068 1.00 98.81 106 TYR A N 1
ATOM 796 C CA . TYR A 1 106 ? -3.276 -1.272 10.468 1.00 98.81 106 TYR A CA 1
ATOM 797 C C . TYR A 1 106 ? -3.114 0.182 10.013 1.00 98.81 106 TYR A C 1
ATOM 799 O O . TYR A 1 106 ? -3.724 0.596 9.027 1.00 98.81 106 TYR A O 1
ATOM 807 N N . LEU A 1 107 ? -2.325 0.966 10.749 1.00 98.62 107 LEU A N 1
ATOM 808 C CA . LEU A 1 107 ? -1.996 2.351 10.410 1.00 98.62 107 LEU A CA 1
ATOM 809 C C . LEU A 1 107 ? -0.865 2.365 9.385 1.00 98.62 107 LEU A C 1
ATOM 811 O O . LEU A 1 107 ? 0.269 2.021 9.722 1.00 98.62 107 LEU A O 1
ATOM 815 N N . ILE A 1 108 ? -1.159 2.771 8.152 1.00 98.56 108 ILE A N 1
ATOM 816 C CA . ILE A 1 108 ? -0.155 2.813 7.084 1.00 98.56 108 ILE A CA 1
ATOM 817 C C . ILE A 1 108 ? 0.401 4.227 6.952 1.00 98.56 108 ILE A C 1
ATOM 819 O O . ILE A 1 108 ? -0.338 5.175 6.679 1.00 98.56 108 ILE A O 1
ATOM 823 N N . GLY A 1 109 ? 1.715 4.344 7.133 1.00 97.12 109 GLY A N 1
ATOM 824 C CA . GLY A 1 109 ? 2.449 5.605 7.071 1.00 97.12 109 GLY A CA 1
ATOM 825 C C . GLY A 1 109 ? 2.955 6.074 8.436 1.00 97.12 109 GLY A C 1
ATOM 826 O O . GLY A 1 109 ? 2.439 5.704 9.494 1.00 97.12 109 GLY A O 1
ATOM 827 N N . GLY A 1 110 ? 4.026 6.870 8.414 1.00 96.38 110 GLY A N 1
ATOM 828 C CA . GLY A 1 110 ? 4.676 7.397 9.617 1.00 96.38 110 GLY A CA 1
ATOM 829 C C . GLY A 1 110 ? 3.871 8.498 10.319 1.00 96.38 110 GLY A C 1
ATOM 830 O O . GLY A 1 110 ? 2.767 8.854 9.906 1.00 96.38 110 GLY A O 1
ATOM 831 N N . SER A 1 111 ? 4.447 9.089 11.368 1.00 94.94 111 SER A N 1
ATOM 832 C CA . SER A 1 111 ? 3.798 10.128 12.188 1.00 94.94 111 SER A CA 1
ATOM 833 C C . SER A 1 111 ? 3.482 11.429 11.437 1.00 94.94 111 SER A C 1
ATOM 835 O O . SER A 1 111 ? 2.581 12.161 11.837 1.00 94.94 111 SER A O 1
ATOM 837 N N . ILE A 1 112 ? 4.183 11.709 10.333 1.00 93.44 112 ILE A N 1
ATOM 838 C CA . ILE A 1 112 ? 3.883 12.842 9.441 1.00 93.44 112 ILE A CA 1
ATOM 839 C C . ILE A 1 112 ? 2.561 12.597 8.694 1.00 93.44 112 ILE A C 1
ATOM 841 O O . ILE A 1 112 ? 1.711 13.484 8.602 1.00 93.44 112 ILE A O 1
ATOM 845 N N . ALA A 1 113 ? 2.365 11.377 8.183 1.00 95.81 113 ALA A N 1
ATOM 846 C CA . ALA A 1 113 ? 1.151 10.998 7.469 1.00 95.81 113 ALA A CA 1
ATOM 847 C C . ALA A 1 113 ? -0.021 10.781 8.435 1.00 95.81 113 ALA A C 1
ATOM 849 O O . ALA A 1 113 ? -1.120 11.255 8.174 1.00 95.81 113 ALA A O 1
ATOM 850 N N . LEU A 1 114 ? 0.204 10.103 9.558 1.00 97.69 114 LEU A N 1
ATOM 851 C CA . LEU A 1 114 ? -0.806 9.804 10.572 1.00 97.69 114 LEU A CA 1
ATOM 852 C C . LEU A 1 114 ? -0.213 10.093 11.948 1.00 97.69 114 LEU A C 1
ATOM 854 O O . LEU A 1 114 ? 0.536 9.273 12.481 1.00 97.69 114 LEU A O 1
ATOM 858 N N . SER A 1 115 ? -0.528 11.254 12.513 1.00 97.88 115 SER A N 1
ATOM 859 C CA . SER A 1 115 ? 0.049 11.718 13.773 1.00 97.88 115 SER A CA 1
ATOM 860 C C . SER A 1 115 ? -0.377 10.858 14.962 1.00 97.88 115 SER A C 1
ATOM 862 O O . SER A 1 115 ? -1.311 10.054 14.887 1.00 97.88 115 SER A O 1
ATOM 864 N N . SER A 1 116 ? 0.284 11.059 16.102 1.00 97.50 116 SER A N 1
ATOM 865 C CA . SER A 1 116 ? -0.086 10.403 17.362 1.00 97.50 116 SER A CA 1
ATOM 866 C C . SER A 1 116 ? -1.506 10.751 17.829 1.00 97.50 116 SER A C 1
ATOM 868 O O . SER A 1 116 ? -2.063 10.058 18.674 1.00 97.50 116 SER A O 1
ATOM 870 N N . GLU A 1 117 ? -2.139 11.784 17.266 1.00 98.31 117 GLU A N 1
ATOM 871 C CA . GLU A 1 117 ? -3.530 12.111 17.571 1.00 98.31 117 GLU A CA 1
ATOM 872 C C . GLU A 1 117 ? -4.512 11.077 16.998 1.00 98.31 117 GLU A C 1
ATOM 874 O O . GLU A 1 117 ? -5.562 10.837 17.591 1.00 98.31 117 GLU A O 1
ATOM 879 N N . ILE A 1 118 ? -4.164 10.406 15.893 1.00 98.50 118 ILE A N 1
ATOM 880 C CA . ILE A 1 118 ? -4.947 9.273 15.373 1.00 98.50 118 ILE A CA 1
ATOM 881 C C . ILE A 1 118 ? -4.885 8.092 16.339 1.00 98.50 118 ILE A C 1
ATOM 883 O O . ILE A 1 118 ? -5.915 7.501 16.648 1.00 98.50 118 ILE A O 1
ATOM 887 N N . GLU A 1 119 ? -3.701 7.787 16.868 1.00 98.38 119 GLU A N 1
ATOM 888 C CA . GLU A 1 119 ? -3.504 6.715 17.850 1.00 98.38 119 GLU A CA 1
ATOM 889 C C . GLU A 1 119 ? -4.328 6.959 19.120 1.00 98.38 119 GLU A C 1
ATOM 891 O O . GLU A 1 119 ? -5.020 6.061 19.598 1.00 98.38 119 GLU A O 1
ATOM 896 N N . LYS A 1 120 ? -4.330 8.197 19.635 1.00 98.56 120 LYS A N 1
ATOM 897 C CA . LYS A 1 120 ? -5.173 8.574 20.781 1.00 98.56 120 LYS A CA 1
ATOM 898 C C . LYS A 1 120 ? -6.661 8.404 20.485 1.00 98.56 120 LYS A C 1
ATOM 900 O O . LYS A 1 120 ? -7.385 7.882 21.328 1.00 98.56 120 LYS A O 1
ATOM 905 N N . GLN A 1 121 ? -7.115 8.826 19.304 1.00 98.56 121 GLN A N 1
ATOM 906 C CA . GLN A 1 121 ? -8.515 8.685 18.902 1.00 98.56 121 GLN A CA 1
ATOM 907 C C . GLN A 1 121 ? -8.925 7.215 18.755 1.00 98.56 121 GLN A C 1
ATOM 909 O O . GLN A 1 121 ? -10.011 6.860 19.194 1.00 98.56 121 GLN A O 1
ATOM 914 N N . LEU A 1 122 ? -8.064 6.348 18.213 1.00 98.56 122 LEU A N 1
ATOM 915 C CA . LEU A 1 122 ? -8.327 4.905 18.143 1.00 98.56 122 LEU A CA 1
ATOM 916 C C . LEU A 1 122 ? -8.390 4.265 19.535 1.00 98.56 122 LEU A C 1
ATOM 918 O O . LEU A 1 122 ? -9.333 3.529 19.825 1.00 98.56 122 LEU A O 1
ATOM 922 N N . ASN A 1 123 ? -7.461 4.616 20.427 1.00 98.31 123 ASN A N 1
ATOM 923 C CA . ASN A 1 123 ? -7.480 4.154 21.816 1.00 98.31 123 ASN A CA 1
ATOM 924 C C . ASN A 1 123 ? -8.755 4.591 22.555 1.00 98.31 123 ASN A C 1
ATOM 926 O O . ASN A 1 123 ? -9.332 3.799 23.295 1.00 98.31 123 ASN A O 1
ATOM 930 N N . ALA A 1 124 ? -9.232 5.820 22.327 1.00 98.19 124 ALA A N 1
ATOM 931 C CA . ALA A 1 124 ? -10.490 6.308 22.898 1.00 98.19 124 ALA A CA 1
ATOM 932 C C . ALA A 1 124 ? -11.720 5.517 22.406 1.00 98.19 124 ALA A C 1
ATOM 934 O O . ALA A 1 124 ? -12.712 5.413 23.125 1.00 98.19 124 ALA A O 1
ATOM 935 N N . GLU A 1 125 ? -11.643 4.911 21.217 1.00 97.62 125 GLU A N 1
ATOM 936 C CA . GLU A 1 125 ? -12.652 3.981 20.693 1.00 97.62 125 GLU A CA 1
ATOM 937 C C . GLU A 1 125 ? -12.435 2.523 21.136 1.00 97.62 125 GLU A C 1
ATOM 939 O O . GLU A 1 125 ? -13.199 1.649 20.733 1.00 97.62 125 GLU A O 1
ATOM 944 N N . ASN A 1 126 ? -11.433 2.243 21.979 1.00 97.94 126 ASN A N 1
ATOM 945 C CA . ASN A 1 126 ? -10.992 0.892 22.353 1.00 97.94 126 ASN A CA 1
ATOM 946 C C . ASN A 1 126 ? -10.567 0.033 21.146 1.00 97.94 126 ASN A C 1
ATOM 948 O O . ASN A 1 126 ? -10.750 -1.185 21.139 1.00 97.94 126 ASN A O 1
ATOM 952 N N . ILE A 1 127 ? -10.001 0.670 20.119 1.00 98.69 127 ILE A N 1
ATOM 953 C CA . ILE A 1 127 ? -9.467 0.015 18.925 1.00 98.69 127 ILE A CA 1
ATOM 954 C C . ILE A 1 127 ? -7.945 -0.042 19.057 1.00 98.69 127 ILE A C 1
ATOM 956 O O . ILE A 1 127 ? -7.278 0.988 19.147 1.00 98.69 127 ILE A O 1
ATOM 960 N N . SER A 1 128 ? -7.394 -1.254 19.054 1.00 98.69 128 SER A N 1
ATOM 961 C CA . SER A 1 128 ? -5.947 -1.477 19.022 1.00 98.69 128 SER A CA 1
ATOM 962 C C . SER A 1 128 ? -5.391 -1.170 17.634 1.00 98.69 128 SER A C 1
ATOM 964 O O . SER A 1 128 ? -6.121 -1.182 16.642 1.00 98.69 128 SER A O 1
ATOM 966 N N . PHE A 1 129 ? -4.095 -0.900 17.528 1.00 98.62 129 PHE A N 1
ATOM 967 C CA . PHE A 1 129 ? -3.485 -0.622 16.233 1.00 98.62 129 PHE A CA 1
ATOM 968 C C . PHE A 1 129 ? -2.071 -1.177 16.109 1.00 98.62 129 PHE A C 1
ATOM 970 O O . PHE A 1 129 ? -1.334 -1.300 17.084 1.00 98.62 129 PHE A O 1
ATOM 977 N N . GLU A 1 130 ? -1.693 -1.468 14.869 1.00 98.56 130 GLU A N 1
ATOM 978 C CA . GLU A 1 130 ? -0.327 -1.748 14.455 1.00 98.56 130 GLU A CA 1
ATOM 979 C C . GLU A 1 130 ? 0.071 -0.724 13.392 1.00 98.56 130 GLU A C 1
ATOM 981 O O . GLU A 1 130 ? -0.610 -0.576 12.377 1.00 98.56 130 GLU A O 1
ATOM 986 N N . ARG A 1 131 ? 1.182 -0.017 13.605 1.00 98.56 131 ARG A N 1
ATOM 987 C CA . ARG A 1 131 ? 1.716 0.915 12.611 1.00 98.56 131 ARG A CA 1
ATOM 988 C C . ARG A 1 131 ? 2.689 0.202 11.679 1.00 98.56 131 ARG A C 1
ATOM 990 O O . ARG A 1 131 ? 3.672 -0.377 12.131 1.00 98.56 131 ARG A O 1
ATOM 997 N N . ILE A 1 132 ? 2.431 0.296 10.378 1.00 98.62 132 ILE A N 1
ATOM 998 C CA . ILE A 1 132 ? 3.311 -0.185 9.313 1.00 98.62 132 ILE A CA 1
ATOM 999 C C . ILE A 1 132 ? 3.837 1.049 8.581 1.00 98.62 132 ILE A C 1
ATOM 1001 O O . ILE A 1 132 ? 3.121 1.713 7.830 1.00 98.62 132 ILE A O 1
ATOM 1005 N N . SER A 1 133 ? 5.092 1.392 8.851 1.00 97.81 133 SER A N 1
ATOM 1006 C CA . SER A 1 133 ? 5.738 2.580 8.300 1.00 97.81 133 SER A CA 1
ATOM 1007 C C . SER A 1 133 ? 7.248 2.424 8.281 1.00 97.81 133 SER A C 1
ATOM 1009 O O . SER A 1 133 ? 7.807 1.748 9.144 1.00 97.81 133 SER A O 1
ATOM 1011 N N . GLY A 1 134 ? 7.899 3.132 7.368 1.00 96.56 134 GLY A N 1
ATOM 1012 C CA . GLY A 1 134 ? 9.325 3.419 7.448 1.00 96.56 134 GLY A CA 1
ATOM 1013 C C . GLY A 1 134 ? 9.612 4.920 7.409 1.00 96.56 134 GLY A C 1
ATOM 1014 O O . GLY A 1 134 ? 8.706 5.738 7.581 1.00 96.56 134 GLY A O 1
ATOM 1015 N N . ASN A 1 135 ? 10.878 5.279 7.198 1.00 95.00 135 ASN A N 1
ATOM 1016 C CA . ASN A 1 135 ? 11.323 6.677 7.188 1.00 95.00 135 ASN A CA 1
ATOM 1017 C C . ASN A 1 135 ? 10.818 7.450 5.959 1.00 95.00 135 ASN A C 1
ATOM 1019 O O . ASN A 1 135 ? 10.658 8.668 6.012 1.00 95.00 135 ASN A O 1
ATOM 1023 N N . SER A 1 136 ? 10.530 6.739 4.870 1.00 95.62 136 SER A N 1
ATOM 1024 C CA . SER A 1 136 ? 9.960 7.273 3.637 1.00 95.62 136 SER A CA 1
ATOM 1025 C C . SER A 1 136 ? 8.791 6.415 3.129 1.00 95.62 136 SER A C 1
ATOM 1027 O O . SER A 1 136 ? 8.459 5.360 3.684 1.00 95.62 136 SER A O 1
ATOM 1029 N N . ARG A 1 137 ? 8.158 6.853 2.032 1.00 95.50 137 ARG A N 1
ATOM 1030 C CA . ARG A 1 137 ? 7.165 6.043 1.302 1.00 95.50 137 ARG A CA 1
ATOM 1031 C C . ARG A 1 137 ? 7.785 4.765 0.727 1.00 95.50 137 ARG A C 1
ATOM 1033 O O . ARG A 1 137 ? 7.132 3.728 0.709 1.00 95.50 137 ARG A O 1
ATOM 1040 N N . TYR A 1 138 ? 9.055 4.827 0.324 1.00 97.12 138 TYR A N 1
ATOM 1041 C CA . TYR A 1 138 ? 9.809 3.692 -0.206 1.00 97.12 138 TYR A CA 1
ATOM 1042 C C . TYR A 1 138 ? 10.004 2.635 0.883 1.00 97.12 138 TYR A C 1
ATOM 1044 O O . TYR A 1 138 ? 9.600 1.486 0.705 1.00 97.12 138 TYR A O 1
ATOM 1052 N N . ASP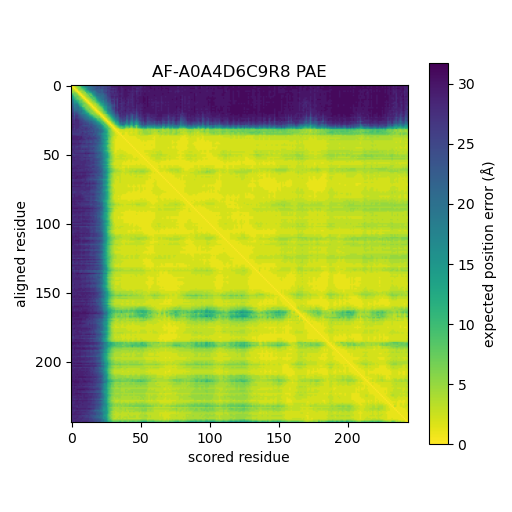 A 1 139 ? 10.461 3.051 2.068 1.00 97.69 139 ASP A N 1
ATOM 1053 C CA . ASP A 1 139 ? 10.573 2.163 3.230 1.00 97.69 139 ASP A CA 1
ATOM 1054 C C . ASP A 1 139 ? 9.210 1.608 3.665 1.00 97.69 139 ASP A C 1
ATOM 1056 O O . ASP A 1 139 ? 9.095 0.444 4.037 1.00 97.69 139 ASP A O 1
ATOM 1060 N N . THR A 1 140 ? 8.153 2.424 3.617 1.00 98.25 140 THR A N 1
ATOM 1061 C CA . THR A 1 140 ? 6.793 1.975 3.956 1.00 98.25 140 THR A CA 1
ATOM 1062 C C . THR A 1 140 ? 6.308 0.901 2.979 1.00 98.25 140 THR A C 1
ATOM 1064 O O . THR A 1 140 ? 5.750 -0.105 3.417 1.00 98.25 140 THR A O 1
ATOM 1067 N N . SER A 1 141 ? 6.582 1.056 1.678 1.00 98.38 141 SER A N 1
ATOM 1068 C CA . SER A 1 141 ? 6.275 0.037 0.666 1.00 98.38 141 SER A CA 1
ATOM 1069 C C . SER A 1 141 ? 7.051 -1.265 0.894 1.00 98.38 141 SER A C 1
ATOM 1071 O O . SER A 1 141 ? 6.464 -2.344 0.831 1.00 98.38 141 SER A O 1
ATOM 1073 N N . LEU A 1 142 ? 8.324 -1.177 1.295 1.00 98.62 142 LEU A N 1
ATOM 1074 C CA . LEU A 1 142 ? 9.113 -2.338 1.704 1.00 98.62 142 LEU A CA 1
ATOM 1075 C C . LEU A 1 142 ? 8.524 -3.016 2.949 1.00 98.62 142 LEU A C 1
ATOM 1077 O O . LEU A 1 142 ? 8.363 -4.233 2.967 1.00 98.62 142 LEU A O 1
ATOM 1081 N N . LYS A 1 143 ? 8.144 -2.257 3.984 1.00 98.81 143 LYS A N 1
ATOM 1082 C CA . LYS A 1 143 ? 7.513 -2.827 5.189 1.00 98.81 143 LYS A CA 1
ATOM 1083 C C . LYS A 1 143 ? 6.191 -3.518 4.885 1.00 98.81 143 LYS A C 1
ATOM 1085 O O . LYS A 1 143 ? 5.890 -4.543 5.493 1.00 98.81 143 LYS A O 1
ATOM 1090 N N . LEU A 1 144 ? 5.425 -3.009 3.929 1.00 98.75 144 LEU A N 1
ATOM 1091 C CA . LEU A 1 144 ? 4.227 -3.681 3.433 1.00 98.75 144 LEU A CA 1
ATOM 1092 C C . LEU A 1 144 ? 4.560 -4.966 2.665 1.00 98.75 144 LEU A C 1
ATOM 1094 O O . LEU A 1 144 ? 3.867 -5.963 2.857 1.00 98.75 144 LEU A O 1
ATOM 1098 N N . ALA A 1 145 ? 5.631 -4.981 1.870 1.00 98.62 145 ALA A N 1
ATOM 1099 C CA . ALA A 1 145 ? 6.106 -6.185 1.192 1.00 98.62 145 ALA A CA 1
ATOM 1100 C C . ALA A 1 145 ? 6.567 -7.267 2.184 1.00 98.62 145 ALA A C 1
ATOM 1102 O O . ALA A 1 145 ? 6.136 -8.413 2.083 1.00 98.62 145 ALA A O 1
ATOM 1103 N N . GLU A 1 146 ? 7.345 -6.895 3.207 1.00 98.56 146 GLU A N 1
ATOM 1104 C CA . GLU A 1 146 ? 7.745 -7.787 4.306 1.00 98.56 146 GLU A CA 1
ATOM 1105 C C . GLU A 1 146 ? 6.532 -8.342 5.070 1.00 98.56 146 GLU A C 1
ATOM 1107 O O . GLU A 1 146 ? 6.548 -9.480 5.539 1.00 98.56 146 GLU A O 1
ATOM 1112 N N . LYS A 1 147 ? 5.477 -7.536 5.241 1.00 98.44 147 LYS A N 1
ATOM 1113 C CA . LYS A 1 147 ? 4.230 -7.971 5.882 1.00 98.44 147 LYS A CA 1
ATOM 1114 C C . LYS A 1 147 ? 3.436 -8.919 4.997 1.00 98.44 147 LYS A C 1
ATOM 1116 O O . LYS A 1 147 ? 2.942 -9.917 5.509 1.00 98.44 147 LYS A O 1
ATOM 1121 N N . LEU A 1 148 ? 3.337 -8.632 3.701 1.00 98.44 148 LEU A N 1
ATOM 1122 C CA . LEU A 1 148 ? 2.674 -9.499 2.732 1.00 98.44 148 LEU A CA 1
ATOM 1123 C C . LEU A 1 148 ? 3.364 -10.863 2.642 1.00 98.44 148 LEU A C 1
ATOM 1125 O O . LEU A 1 148 ? 2.678 -11.877 2.671 1.00 98.44 148 LEU A O 1
ATOM 1129 N N . ASP A 1 149 ? 4.698 -10.888 2.632 1.00 97.81 149 ASP A N 1
ATOM 1130 C CA . ASP A 1 149 ? 5.508 -12.112 2.571 1.00 97.81 149 ASP A CA 1
ATOM 1131 C C . ASP A 1 149 ? 5.258 -13.076 3.745 1.00 97.81 149 ASP A C 1
ATOM 1133 O O . ASP A 1 149 ? 5.351 -14.294 3.605 1.00 97.81 149 ASP A O 1
ATOM 1137 N N . ARG A 1 150 ? 4.861 -12.546 4.909 1.00 96.88 150 ARG A N 1
ATOM 1138 C CA . ARG A 1 150 ? 4.464 -13.364 6.070 1.00 96.88 150 ARG A CA 1
ATOM 1139 C C . ARG A 1 150 ? 3.086 -14.005 5.913 1.00 96.88 150 ARG A C 1
ATOM 1141 O O . ARG A 1 150 ? 2.782 -14.956 6.627 1.00 96.88 150 ARG A O 1
ATOM 1148 N N . GLU A 1 151 ? 2.248 -13.480 5.025 1.00 95.12 151 GLU A N 1
ATOM 1149 C CA . GLU A 1 151 ? 0.886 -13.966 4.781 1.00 95.12 151 GLU A CA 1
ATOM 1150 C C . GLU A 1 151 ? 0.811 -14.836 3.517 1.00 95.12 151 GLU A C 1
ATOM 1152 O O . GLU A 1 151 ? -0.002 -15.761 3.440 1.00 95.12 151 GLU A O 1
ATOM 1157 N N . LYS A 1 152 ? 1.631 -14.519 2.508 1.00 95.56 152 LYS A N 1
ATOM 1158 C CA . LYS A 1 152 ? 1.649 -15.125 1.174 1.00 95.56 152 LYS A CA 1
ATOM 1159 C C . LYS A 1 152 ? 3.086 -15.193 0.670 1.00 95.56 152 LYS A C 1
ATOM 1161 O O . LYS A 1 152 ? 3.808 -14.212 0.763 1.00 95.56 152 LYS A O 1
ATOM 1166 N N . SER A 1 153 ? 3.484 -16.326 0.092 1.00 94.19 153 SER A N 1
ATOM 1167 C CA . SER A 1 153 ? 4.788 -16.429 -0.571 1.00 94.19 153 SER A CA 1
ATOM 1168 C C . SER A 1 153 ? 4.843 -15.492 -1.779 1.00 94.19 153 SER A C 1
ATOM 1170 O O . SER A 1 153 ? 3.892 -15.433 -2.561 1.00 94.19 153 SER A O 1
ATOM 1172 N N . ILE A 1 154 ? 5.949 -14.760 -1.909 1.00 97.56 154 ILE A N 1
ATOM 1173 C CA . ILE A 1 154 ? 6.157 -13.778 -2.973 1.00 97.56 154 ILE A CA 1
ATOM 1174 C C . ILE A 1 154 ? 7.031 -14.382 -4.071 1.00 97.56 154 ILE A C 1
ATOM 1176 O O . ILE A 1 154 ? 8.212 -14.629 -3.841 1.00 97.56 154 ILE A O 1
ATOM 1180 N N . SER A 1 155 ? 6.464 -14.559 -5.266 1.00 97.12 155 SER A N 1
ATOM 1181 C CA . SER A 1 155 ? 7.199 -14.948 -6.484 1.00 97.12 155 SER A CA 1
ATOM 1182 C C . SER A 1 155 ? 7.093 -13.919 -7.615 1.00 97.12 155 SER A C 1
ATOM 1184 O O . SER A 1 155 ? 7.785 -14.014 -8.626 1.00 97.12 155 SER A O 1
ATOM 1186 N N . LYS A 1 156 ? 6.240 -12.903 -7.459 1.00 98.44 156 LYS A N 1
ATOM 1187 C CA . LYS A 1 156 ? 6.049 -11.818 -8.426 1.00 98.44 156 LYS A CA 1
ATOM 1188 C C . LYS A 1 156 ? 6.025 -10.484 -7.698 1.00 98.44 156 LYS A C 1
ATOM 1190 O O . LYS A 1 156 ? 5.441 -10.402 -6.622 1.00 98.44 156 LYS A O 1
ATOM 1195 N N . ILE A 1 157 ? 6.595 -9.440 -8.294 1.00 98.56 157 ILE A N 1
ATOM 1196 C CA . ILE A 1 157 ? 6.574 -8.076 -7.741 1.00 98.56 157 ILE A CA 1
ATOM 1197 C C . ILE A 1 157 ? 6.123 -7.056 -8.779 1.00 98.56 157 ILE A C 1
ATOM 1199 O O . ILE A 1 157 ? 6.275 -7.255 -9.987 1.00 98.56 157 ILE A O 1
ATOM 1203 N N . VAL A 1 158 ? 5.608 -5.929 -8.295 1.00 98.19 158 VAL A N 1
ATOM 1204 C CA . VAL A 1 158 ? 5.331 -4.755 -9.118 1.00 98.19 158 VAL A CA 1
ATOM 1205 C C . VAL A 1 158 ? 6.159 -3.586 -8.609 1.00 98.19 158 VAL A C 1
ATOM 1207 O O . VAL A 1 158 ? 6.134 -3.278 -7.424 1.00 98.19 158 VAL A O 1
ATOM 1210 N N . VAL A 1 159 ? 6.857 -2.907 -9.512 1.00 97.69 159 VAL A N 1
ATOM 1211 C CA . VAL A 1 159 ? 7.631 -1.699 -9.241 1.00 97.69 159 VAL A CA 1
ATOM 1212 C C . VAL A 1 159 ? 6.979 -0.517 -9.944 1.00 97.69 159 VAL A C 1
ATOM 1214 O O . VAL A 1 159 ? 6.739 -0.541 -11.155 1.00 97.69 159 VAL A O 1
ATOM 1217 N N . VAL A 1 160 ? 6.689 0.529 -9.175 1.00 96.25 160 VAL A N 1
ATOM 1218 C CA . VAL A 1 160 ? 6.085 1.778 -9.659 1.00 96.25 160 VAL A CA 1
ATOM 1219 C C . VAL A 1 160 ? 6.863 2.972 -9.114 1.00 96.25 160 VAL A C 1
ATOM 1221 O O . VAL A 1 160 ? 7.462 2.873 -8.048 1.00 96.25 160 VAL A O 1
ATOM 1224 N N . ASN A 1 161 ? 6.840 4.125 -9.782 1.00 93.81 161 ASN A N 1
ATOM 1225 C CA . ASN A 1 161 ? 7.486 5.315 -9.225 1.00 93.81 161 ASN A CA 1
ATOM 1226 C C . ASN A 1 161 ? 6.678 5.860 -8.030 1.00 93.81 161 ASN A C 1
ATOM 1228 O O . ASN A 1 161 ? 5.456 6.002 -8.101 1.00 93.81 161 ASN A O 1
ATOM 1232 N N . GLY A 1 162 ? 7.367 6.171 -6.929 1.00 91.44 162 GLY A N 1
ATOM 1233 C CA . GLY A 1 162 ? 6.734 6.635 -5.693 1.00 91.44 162 GLY A CA 1
ATOM 1234 C C . GLY A 1 162 ? 6.244 8.086 -5.709 1.00 91.44 162 GLY A C 1
ATOM 1235 O O . GLY A 1 162 ? 5.533 8.487 -4.789 1.00 91.44 162 GLY A O 1
ATOM 1236 N N . GLU A 1 163 ? 6.589 8.882 -6.719 1.00 88.62 163 GLU A N 1
ATOM 1237 C CA . GLU A 1 163 ? 6.337 10.329 -6.797 1.00 88.62 163 GLU A CA 1
ATOM 1238 C C . GLU A 1 163 ? 5.579 10.741 -8.062 1.00 88.62 163 GLU A C 1
ATOM 1240 O O . GLU A 1 163 ? 4.563 11.437 -8.000 1.00 88.62 163 GLU A O 1
ATOM 1245 N N . LYS A 1 164 ? 6.076 10.315 -9.223 1.00 85.25 164 LYS A N 1
ATOM 1246 C CA . LYS A 1 164 ? 5.558 10.615 -10.558 1.00 85.25 164 LYS A CA 1
ATOM 1247 C C . LYS A 1 164 ? 4.781 9.417 -11.083 1.00 85.25 164 LYS A C 1
ATOM 1249 O O . LYS A 1 164 ? 5.079 8.280 -10.759 1.00 85.25 164 LYS A O 1
ATOM 1254 N N . GLY A 1 165 ? 3.785 9.655 -11.931 1.00 77.25 165 GLY A N 1
ATOM 1255 C CA . GLY A 1 165 ? 3.069 8.549 -12.575 1.00 77.25 165 GLY A CA 1
ATOM 1256 C C . GLY A 1 165 ? 2.220 7.700 -11.621 1.00 77.25 165 GLY A C 1
ATOM 1257 O O . GLY A 1 165 ? 1.789 6.622 -12.008 1.00 77.25 165 GLY A O 1
ATOM 1258 N N . LEU A 1 166 ? 1.893 8.186 -10.413 1.00 81.06 166 LEU A N 1
ATOM 1259 C CA . LEU A 1 166 ? 0.991 7.476 -9.490 1.00 81.06 166 LEU A CA 1
ATOM 1260 C C . LEU A 1 166 ? -0.374 7.151 -10.127 1.00 81.06 166 LEU A C 1
ATOM 1262 O O . LEU A 1 166 ? -1.017 6.180 -9.749 1.00 81.06 166 LEU A O 1
ATOM 1266 N N . ALA A 1 167 ? -0.807 7.929 -11.124 1.00 80.25 167 ALA A N 1
ATOM 1267 C CA . ALA A 1 167 ? -2.009 7.630 -11.899 1.00 80.25 167 ALA A CA 1
ATOM 1268 C C . ALA A 1 167 ? -1.896 6.327 -12.714 1.00 80.25 167 ALA A C 1
ATOM 1270 O O . ALA A 1 167 ? -2.868 5.582 -12.804 1.00 80.25 167 ALA A O 1
ATOM 1271 N N . ASP A 1 168 ? -0.720 6.047 -13.274 1.00 78.25 168 ASP A N 1
ATOM 1272 C CA . ASP A 1 168 ? -0.425 4.795 -13.974 1.00 78.25 168 ASP A CA 1
ATOM 1273 C C . ASP A 1 168 ? -0.330 3.658 -12.953 1.00 78.25 168 ASP A C 1
ATOM 1275 O O . ASP A 1 168 ? -0.921 2.597 -13.135 1.00 78.25 168 ASP A O 1
ATOM 1279 N N . ALA A 1 169 ? 0.331 3.930 -11.825 1.00 83.81 169 ALA A N 1
ATOM 1280 C CA . ALA A 1 169 ? 0.539 2.981 -10.742 1.00 83.81 169 ALA A CA 1
ATOM 1281 C C . ALA A 1 169 ? -0.778 2.469 -10.127 1.00 83.81 169 ALA A C 1
ATOM 1283 O O . ALA A 1 169 ? -0.899 1.280 -9.852 1.00 83.81 169 ALA A O 1
ATOM 1284 N N . VAL A 1 170 ? -1.806 3.316 -9.973 1.00 87.88 170 VAL A N 1
ATOM 1285 C CA . VAL A 1 170 ? -3.121 2.888 -9.447 1.00 87.88 170 VAL A CA 1
ATOM 1286 C C . VAL A 1 170 ? -3.774 1.804 -10.314 1.00 87.88 170 VAL A C 1
ATOM 1288 O O . VAL A 1 170 ? -4.496 0.959 -9.787 1.00 87.88 170 VAL A O 1
ATOM 1291 N N . SER A 1 171 ? -3.479 1.765 -11.616 1.00 90.50 171 SER A N 1
ATOM 1292 C CA . SER A 1 171 ? -4.049 0.764 -12.528 1.00 90.50 171 SER A CA 1
ATOM 1293 C C . SER A 1 171 ? -3.637 -0.668 -12.190 1.00 90.50 171 SER A C 1
ATOM 1295 O O . SER A 1 171 ? -4.379 -1.595 -12.499 1.00 90.50 171 SER A O 1
ATOM 1297 N N . VAL A 1 172 ? -2.490 -0.862 -11.531 1.00 94.25 172 VAL A N 1
ATOM 1298 C CA . VAL A 1 172 ? -1.986 -2.199 -11.186 1.00 94.25 172 VAL A CA 1
ATOM 1299 C C . VAL A 1 172 ? -2.530 -2.726 -9.856 1.00 94.25 172 VAL A C 1
ATOM 1301 O O . VAL A 1 172 ? -2.369 -3.904 -9.555 1.00 94.25 172 VAL A O 1
ATOM 1304 N N . GLY A 1 173 ? -3.187 -1.882 -9.049 1.00 95.19 173 GLY A N 1
ATOM 1305 C CA . GLY A 1 173 ? -3.557 -2.223 -7.672 1.00 95.19 173 GLY A CA 1
ATOM 1306 C C . GLY A 1 173 ? -4.402 -3.496 -7.559 1.00 95.19 173 GLY A C 1
ATOM 1307 O O . GLY A 1 173 ? -4.134 -4.338 -6.705 1.00 95.19 173 GLY A O 1
ATOM 1308 N N . ALA A 1 174 ? -5.382 -3.670 -8.453 1.00 95.31 174 ALA A N 1
ATOM 1309 C CA . ALA A 1 174 ? -6.272 -4.830 -8.443 1.00 95.31 174 ALA A CA 1
ATOM 1310 C C . ALA A 1 174 ? -5.535 -6.140 -8.768 1.00 95.31 174 ALA A C 1
ATOM 1312 O O . ALA A 1 174 ? -5.625 -7.094 -7.996 1.00 95.31 174 ALA A O 1
ATOM 1313 N N . ILE A 1 175 ? -4.771 -6.175 -9.868 1.00 96.75 175 ILE A N 1
ATOM 1314 C CA . ILE A 1 175 ? -4.037 -7.383 -10.271 1.00 96.75 175 ILE A CA 1
ATOM 1315 C C . ILE A 1 175 ? -2.894 -7.697 -9.300 1.00 96.75 175 ILE A C 1
ATOM 1317 O O . ILE A 1 175 ? -2.686 -8.858 -8.962 1.00 96.75 175 ILE A O 1
ATOM 1321 N N . ALA A 1 176 ? -2.217 -6.675 -8.763 1.00 97.88 176 ALA A N 1
ATOM 1322 C CA . ALA A 1 176 ? -1.204 -6.849 -7.727 1.00 97.88 176 ALA A CA 1
ATOM 1323 C C . ALA A 1 176 ? -1.788 -7.493 -6.467 1.00 97.88 176 ALA A C 1
ATOM 1325 O O . ALA A 1 176 ? -1.219 -8.440 -5.933 1.00 97.88 176 ALA A O 1
ATOM 1326 N N . ALA A 1 177 ? -2.963 -7.045 -6.027 1.00 97.38 177 ALA A N 1
ATOM 1327 C CA . ALA A 1 177 ? -3.648 -7.656 -4.898 1.00 97.38 177 ALA A CA 1
ATOM 1328 C C . ALA A 1 177 ? -4.144 -9.079 -5.176 1.00 97.38 177 ALA A C 1
ATOM 1330 O O . ALA A 1 177 ? -4.062 -9.931 -4.295 1.00 97.38 177 ALA A O 1
ATOM 1331 N N . GLN A 1 178 ? -4.649 -9.346 -6.380 1.00 96.25 178 GLN A N 1
ATOM 1332 C CA . GLN A 1 178 ? -5.136 -10.670 -6.766 1.00 96.25 178 GLN A CA 1
ATOM 1333 C C . GLN A 1 178 ? -4.007 -11.709 -6.837 1.00 96.25 178 GLN A C 1
ATOM 1335 O O . GLN A 1 178 ? -4.182 -12.837 -6.384 1.00 96.25 178 GLN A O 1
ATOM 1340 N N . GLU A 1 179 ? -2.849 -11.317 -7.365 1.00 96.75 179 GLU A N 1
ATOM 1341 C CA . GLU A 1 179 ? -1.690 -12.192 -7.581 1.00 96.75 179 GLU A CA 1
ATOM 1342 C C . GLU A 1 179 ? -0.677 -12.147 -6.421 1.00 96.75 179 GLU A C 1
ATOM 1344 O O . GLU A 1 179 ? 0.422 -12.682 -6.541 1.00 96.75 179 GLU A O 1
ATOM 1349 N N . ASN A 1 180 ? -1.030 -11.523 -5.289 1.00 96.88 180 ASN A N 1
ATOM 1350 C CA . ASN A 1 180 ? -0.161 -11.337 -4.116 1.00 96.88 180 ASN A CA 1
ATOM 1351 C C . ASN A 1 180 ? 1.190 -10.668 -4.443 1.00 96.88 180 ASN A C 1
ATOM 1353 O O . ASN A 1 180 ? 2.208 -10.971 -3.824 1.00 96.88 180 ASN A O 1
ATOM 1357 N N . MET A 1 181 ? 1.203 -9.747 -5.407 1.00 98.44 181 MET A N 1
ATOM 1358 C CA . MET A 1 181 ? 2.400 -9.001 -5.782 1.00 98.44 181 MET A CA 1
ATOM 1359 C C . MET A 1 181 ? 2.552 -7.790 -4.859 1.00 98.44 181 MET A C 1
ATOM 1361 O O . MET A 1 181 ? 1.669 -6.926 -4.861 1.00 98.44 181 MET A O 1
ATOM 1365 N N . PRO A 1 182 ? 3.646 -7.663 -4.087 1.00 98.38 182 PRO A N 1
ATOM 1366 C CA . PRO A 1 182 ? 3.915 -6.430 -3.377 1.00 98.38 182 PRO A CA 1
ATOM 1367 C C . PRO A 1 182 ? 4.172 -5.323 -4.399 1.00 98.38 182 PRO A C 1
ATOM 1369 O O . PRO A 1 182 ? 4.835 -5.530 -5.420 1.00 98.38 182 PRO A O 1
ATOM 1372 N N . ILE A 1 183 ? 3.632 -4.143 -4.106 1.00 98.38 183 ILE A N 1
ATOM 1373 C CA . ILE A 1 183 ? 3.910 -2.932 -4.871 1.00 98.38 183 ILE A CA 1
ATOM 1374 C C . ILE A 1 183 ? 5.078 -2.233 -4.182 1.00 98.38 183 ILE A C 1
ATOM 1376 O O . ILE A 1 183 ? 4.922 -1.671 -3.099 1.00 98.38 183 ILE A O 1
ATOM 1380 N N . ILE A 1 184 ? 6.246 -2.304 -4.810 1.00 98.12 184 ILE A N 1
ATOM 1381 C CA . ILE A 1 184 ? 7.477 -1.649 -4.384 1.00 98.12 184 ILE A CA 1
ATOM 1382 C C . ILE A 1 184 ? 7.550 -0.283 -5.061 1.00 98.12 184 ILE A C 1
ATOM 1384 O O . ILE A 1 184 ? 7.414 -0.162 -6.282 1.00 98.12 184 ILE A O 1
ATOM 1388 N N . LEU A 1 185 ? 7.760 0.762 -4.267 1.00 96.94 185 LEU A N 1
ATOM 1389 C CA . LEU A 1 185 ? 7.942 2.104 -4.800 1.00 96.94 185 LEU A CA 1
ATOM 1390 C C . LEU A 1 185 ? 9.414 2.324 -5.149 1.00 96.94 185 LEU A C 1
ATOM 1392 O O . LEU A 1 185 ? 10.281 2.141 -4.299 1.00 96.94 185 LEU A O 1
ATOM 1396 N N . SER A 1 186 ? 9.682 2.768 -6.375 1.00 95.38 186 SER A N 1
ATOM 1397 C CA . SER A 1 186 ? 11.003 3.220 -6.797 1.00 95.38 186 SER A CA 1
ATOM 1398 C C . SER A 1 186 ? 11.156 4.727 -6.613 1.00 95.38 186 SER A C 1
ATOM 1400 O O . SER A 1 186 ? 10.266 5.501 -6.993 1.00 95.38 186 SER A O 1
ATOM 1402 N N . ASP A 1 187 ? 12.314 5.129 -6.116 1.00 90.19 187 ASP A N 1
ATOM 1403 C CA . ASP A 1 187 ? 12.789 6.503 -6.073 1.00 90.19 187 ASP A CA 1
ATOM 1404 C C . ASP A 1 187 ? 13.346 6.947 -7.438 1.00 90.19 187 ASP A C 1
ATOM 1406 O O . ASP A 1 187 ? 13.791 6.136 -8.253 1.00 90.19 187 ASP A O 1
ATOM 1410 N N . SER A 1 188 ? 13.295 8.250 -7.707 1.00 84.25 188 SER A N 1
ATOM 1411 C CA . SER A 1 188 ? 13.827 8.834 -8.938 1.00 84.25 188 SER A CA 1
ATOM 1412 C C . SER A 1 188 ? 15.355 8.902 -8.973 1.00 84.25 188 SER A C 1
ATOM 1414 O O . SER A 1 188 ? 15.923 8.875 -10.065 1.00 84.25 188 SER A O 1
ATOM 1416 N N . GLU A 1 189 ? 16.005 8.958 -7.807 1.00 85.06 189 GLU A N 1
ATOM 1417 C CA . GLU A 1 189 ? 17.464 9.008 -7.685 1.00 85.06 189 GLU A CA 1
ATOM 1418 C C . GLU A 1 189 ? 18.049 7.606 -7.482 1.00 85.06 189 GLU A C 1
ATOM 1420 O O . GLU A 1 189 ? 18.942 7.200 -8.225 1.00 85.06 189 GLU A O 1
ATOM 1425 N N . ASN A 1 190 ? 17.492 6.843 -6.537 1.00 89.88 190 ASN A N 1
ATOM 1426 C CA . ASN A 1 190 ? 18.073 5.579 -6.067 1.00 89.88 190 ASN A CA 1
ATOM 1427 C C . ASN A 1 190 ? 17.338 4.322 -6.570 1.00 89.88 190 ASN A C 1
ATOM 1429 O O . ASN A 1 190 ? 17.697 3.197 -6.228 1.00 89.88 190 ASN A O 1
ATOM 1433 N N . GLY A 1 191 ? 16.294 4.465 -7.394 1.00 93.12 191 GLY A N 1
ATOM 1434 C CA . GLY A 1 191 ? 15.577 3.313 -7.940 1.00 93.12 191 GLY A CA 1
ATOM 1435 C C . GLY A 1 191 ? 14.924 2.463 -6.846 1.00 93.12 191 GLY A C 1
ATOM 1436 O O . GLY A 1 191 ? 14.100 2.969 -6.089 1.00 93.12 191 GLY A O 1
ATOM 1437 N N . THR A 1 192 ? 15.248 1.170 -6.780 1.00 96.25 192 THR A N 1
ATOM 1438 C CA . THR A 1 192 ? 14.693 0.225 -5.792 1.00 96.25 192 THR A CA 1
ATOM 1439 C C . THR A 1 192 ? 15.630 -0.085 -4.635 1.00 96.25 192 THR A C 1
ATOM 1441 O O . THR A 1 192 ? 15.290 -0.960 -3.850 1.00 96.25 192 THR A O 1
ATOM 1444 N N . GLU A 1 193 ? 16.738 0.646 -4.472 1.00 96.19 193 GLU A N 1
ATOM 1445 C CA . GLU A 1 193 ? 17.825 0.302 -3.538 1.00 96.19 193 GLU A CA 1
ATOM 1446 C C . GLU A 1 193 ? 17.341 -0.090 -2.132 1.00 96.19 193 GLU A C 1
ATOM 1448 O O . GLU A 1 193 ? 17.772 -1.095 -1.569 1.00 96.19 193 GLU A O 1
ATOM 1453 N N . VAL A 1 194 ? 16.364 0.648 -1.589 1.00 96.50 194 VAL A N 1
ATOM 1454 C CA . VAL A 1 194 ? 15.749 0.364 -0.279 1.00 96.50 194 VAL A CA 1
ATOM 1455 C C . VAL A 1 194 ? 15.221 -1.076 -0.181 1.00 96.50 194 VAL A C 1
ATOM 1457 O O . VAL A 1 194 ? 15.308 -1.687 0.880 1.00 96.50 194 VAL A O 1
ATOM 1460 N N . ALA A 1 195 ? 14.685 -1.623 -1.271 1.00 97.69 195 ALA A N 1
ATOM 1461 C CA . ALA A 1 195 ? 14.069 -2.941 -1.355 1.00 97.69 195 ALA A CA 1
ATOM 1462 C C . ALA A 1 195 ? 14.959 -4.026 -1.988 1.00 97.69 195 ALA A C 1
ATOM 1464 O O . ALA A 1 195 ? 14.536 -5.182 -1.997 1.00 97.69 195 ALA A O 1
ATOM 1465 N N . ASP A 1 196 ? 16.164 -3.711 -2.474 1.00 97.44 196 ASP A N 1
ATOM 1466 C CA . ASP A 1 196 ? 17.004 -4.666 -3.217 1.00 97.44 196 ASP A CA 1
ATOM 1467 C C . ASP A 1 196 ? 17.308 -5.924 -2.388 1.00 97.44 196 ASP A C 1
ATOM 1469 O O . ASP A 1 196 ? 17.052 -7.035 -2.837 1.00 97.44 196 ASP A O 1
ATOM 1473 N N . ASN A 1 197 ? 17.691 -5.769 -1.114 1.00 98.06 197 ASN A N 1
ATOM 1474 C CA . ASN A 1 197 ? 17.924 -6.912 -0.219 1.00 98.06 197 ASN A CA 1
ATOM 1475 C C . ASN A 1 197 ? 16.688 -7.810 -0.051 1.00 98.06 197 ASN A C 1
ATOM 1477 O O . ASN A 1 197 ? 16.813 -9.023 0.113 1.00 98.06 197 ASN A O 1
ATOM 1481 N N . PHE A 1 198 ? 15.488 -7.223 -0.043 1.00 98.31 198 PHE A N 1
ATOM 1482 C CA . PHE A 1 198 ? 14.256 -8.002 0.018 1.00 98.31 198 PHE A CA 1
ATOM 1483 C C . PHE A 1 198 ? 14.040 -8.744 -1.297 1.00 98.31 198 PHE A C 1
ATOM 1485 O O . PHE A 1 198 ? 13.792 -9.944 -1.255 1.00 98.31 198 PHE A O 1
ATOM 1492 N N . ILE A 1 199 ? 14.182 -8.065 -2.435 1.00 98.00 199 ILE A N 1
ATOM 1493 C CA . ILE A 1 199 ? 14.006 -8.644 -3.773 1.00 98.00 199 ILE A CA 1
ATOM 1494 C C . ILE A 1 199 ? 14.987 -9.804 -3.992 1.00 98.00 199 ILE A C 1
ATOM 1496 O O . ILE A 1 199 ? 14.553 -10.897 -4.345 1.00 98.00 199 ILE A O 1
ATOM 1500 N N . ASP A 1 200 ? 16.269 -9.607 -3.684 1.00 96.94 200 ASP A N 1
ATOM 1501 C CA . ASP A 1 200 ? 17.335 -10.601 -3.859 1.00 96.94 200 ASP A CA 1
ATOM 1502 C C . ASP A 1 200 ? 17.190 -11.811 -2.926 1.00 96.94 200 ASP A C 1
ATOM 1504 O O . ASP A 1 200 ? 17.664 -12.906 -3.225 1.00 96.94 200 ASP A O 1
ATOM 1508 N N . SER A 1 201 ? 16.517 -11.639 -1.783 1.00 97.00 201 SER A N 1
ATOM 1509 C CA . SER A 1 201 ? 16.234 -12.739 -0.852 1.00 97.00 201 SER A CA 1
ATOM 1510 C C . SER A 1 201 ? 15.104 -13.669 -1.313 1.00 97.00 201 SER A C 1
ATOM 1512 O O . SER A 1 201 ? 14.827 -14.669 -0.643 1.00 97.00 201 SER A O 1
ATOM 1514 N N . LYS A 1 202 ? 14.415 -13.333 -2.411 1.00 96.94 202 LYS A N 1
ATOM 1515 C CA . LYS A 1 202 ? 13.245 -14.053 -2.925 1.00 96.94 202 LYS A CA 1
ATOM 1516 C C . LYS A 1 202 ? 13.527 -14.654 -4.295 1.00 96.94 202 LYS A C 1
ATOM 1518 O O . LYS A 1 202 ? 14.271 -14.104 -5.097 1.00 96.94 202 LYS A O 1
ATOM 1523 N N . ASP A 1 203 ? 12.862 -15.768 -4.584 1.00 96.19 203 ASP A N 1
ATOM 1524 C CA . ASP A 1 203 ? 12.874 -16.377 -5.914 1.00 96.19 203 ASP A CA 1
ATOM 1525 C C . ASP A 1 203 ? 11.825 -15.692 -6.802 1.00 96.19 203 ASP A C 1
ATOM 1527 O O . ASP A 1 203 ? 10.697 -16.160 -6.967 1.00 96.19 203 ASP A O 1
ATOM 1531 N N . ILE A 1 204 ? 12.155 -14.487 -7.278 1.00 98.19 204 ILE A N 1
ATOM 1532 C CA . ILE A 1 204 ? 11.236 -13.680 -8.083 1.00 98.19 204 ILE A CA 1
ATOM 1533 C C . ILE A 1 204 ? 11.222 -14.178 -9.535 1.00 98.19 204 ILE A C 1
ATOM 1535 O O . ILE A 1 204 ? 12.095 -13.877 -10.354 1.00 98.19 204 ILE A O 1
ATOM 1539 N N . GLU A 1 205 ? 10.152 -14.884 -9.883 1.00 98.06 205 GLU A N 1
ATOM 1540 C CA . GLU A 1 205 ? 9.868 -15.381 -11.230 1.00 98.06 205 GLU A CA 1
ATOM 1541 C C . GLU A 1 205 ? 9.540 -14.248 -12.212 1.00 98.06 205 GLU A C 1
ATOM 1543 O O . GLU A 1 205 ? 9.785 -14.367 -13.415 1.00 98.06 205 GLU A O 1
ATOM 1548 N N . LYS A 1 206 ? 8.960 -13.142 -11.721 1.00 98.31 206 LYS A N 1
ATOM 1549 C CA . LYS A 1 206 ? 8.547 -12.018 -12.568 1.00 98.31 206 LYS A CA 1
ATOM 1550 C C . LYS A 1 206 ? 8.542 -10.679 -11.836 1.00 98.31 206 LYS A C 1
ATOM 1552 O O . LYS A 1 206 ? 7.900 -10.538 -10.797 1.00 98.31 206 LYS A O 1
ATOM 1557 N N . SER A 1 207 ? 9.145 -9.667 -12.456 1.00 98.50 207 SER A N 1
ATOM 1558 C CA . SER A 1 207 ? 9.012 -8.270 -12.024 1.00 98.50 207 SER A CA 1
ATOM 1559 C C . SER A 1 207 ? 8.263 -7.452 -13.072 1.00 98.50 207 SER A C 1
ATOM 1561 O O . SER A 1 207 ? 8.602 -7.489 -14.254 1.00 98.50 207 SER A O 1
ATOM 1563 N N . TYR A 1 208 ? 7.259 -6.684 -12.660 1.00 98.00 208 TYR A N 1
ATOM 1564 C CA . TYR A 1 208 ? 6.557 -5.749 -13.541 1.00 98.00 208 TYR A CA 1
ATOM 1565 C C . TYR A 1 208 ? 6.960 -4.318 -13.227 1.00 98.00 208 TYR A C 1
ATOM 1567 O O . TYR A 1 208 ? 6.860 -3.894 -12.082 1.00 98.00 208 TYR A O 1
ATOM 1575 N N . VAL A 1 209 ? 7.365 -3.554 -14.237 1.00 97.06 209 VAL A N 1
ATOM 1576 C CA . VAL A 1 209 ? 7.661 -2.123 -14.090 1.00 97.06 209 VAL A CA 1
ATOM 1577 C C . VAL A 1 209 ? 6.527 -1.326 -14.722 1.00 97.06 209 VAL A C 1
ATOM 1579 O O . VAL A 1 209 ? 6.360 -1.361 -15.940 1.00 97.06 209 VAL A O 1
ATOM 1582 N N . ILE A 1 210 ? 5.733 -0.616 -13.919 1.00 95.50 210 ILE A N 1
ATOM 1583 C CA . ILE A 1 210 ? 4.558 0.112 -14.421 1.00 95.50 210 ILE A CA 1
ATOM 1584 C C . ILE A 1 210 ? 4.887 1.586 -14.602 1.00 95.50 210 ILE A C 1
ATOM 1586 O O . ILE A 1 210 ? 5.097 2.318 -13.635 1.00 95.50 210 ILE A O 1
ATOM 1590 N N . GLY A 1 211 ? 4.886 2.026 -15.857 1.00 92.06 211 GLY A N 1
ATOM 1591 C CA . GLY A 1 211 ? 5.151 3.408 -16.235 1.00 92.06 211 GLY A CA 1
ATOM 1592 C C . GLY A 1 211 ? 6.282 3.547 -17.249 1.00 92.06 211 GLY A C 1
ATOM 1593 O O . GLY A 1 211 ? 7.196 2.720 -17.358 1.00 92.06 211 GLY A O 1
ATOM 1594 N N . GLY A 1 212 ? 6.200 4.622 -18.032 1.00 91.50 212 GLY A N 1
ATOM 1595 C CA . GLY A 1 212 ? 7.183 4.932 -19.065 1.00 91.50 212 GLY A CA 1
ATOM 1596 C C . GLY A 1 212 ? 8.564 5.263 -18.496 1.00 91.50 212 GLY A C 1
ATOM 1597 O O . GLY A 1 212 ? 8.734 5.536 -17.306 1.00 91.50 212 GLY A O 1
ATOM 1598 N N . THR A 1 213 ? 9.558 5.308 -19.381 1.00 91.38 213 THR A N 1
ATOM 1599 C CA . THR A 1 213 ? 10.963 5.576 -19.027 1.00 91.38 213 THR A CA 1
ATOM 1600 C C . THR A 1 213 ? 11.199 6.962 -18.424 1.00 91.38 213 THR A C 1
ATOM 1602 O O . THR A 1 213 ? 12.183 7.167 -17.719 1.00 91.38 213 THR A O 1
ATOM 1605 N N . TYR A 1 214 ? 10.276 7.900 -18.656 1.00 86.44 214 TYR A N 1
ATOM 1606 C CA . TYR A 1 214 ? 10.260 9.213 -18.009 1.00 86.44 214 TYR A CA 1
ATOM 1607 C C . TYR A 1 214 ? 9.981 9.135 -16.498 1.00 86.44 214 TYR A C 1
ATOM 1609 O O . TYR A 1 214 ? 10.461 9.971 -15.736 1.00 86.44 214 TYR A O 1
ATOM 1617 N N . SER A 1 215 ? 9.188 8.153 -16.058 1.00 86.94 215 SER A N 1
ATOM 1618 C CA . SER A 1 215 ? 8.836 7.971 -14.646 1.00 86.94 215 SER A CA 1
ATOM 1619 C C . SER A 1 215 ? 9.734 6.953 -13.957 1.00 86.94 215 SER A C 1
ATOM 1621 O O . SER A 1 215 ? 10.113 7.167 -12.813 1.00 86.94 215 SER A O 1
ATOM 1623 N N . ILE A 1 216 ? 10.093 5.862 -14.632 1.00 91.50 216 ILE A N 1
ATOM 1624 C CA . ILE A 1 216 ? 10.965 4.823 -14.073 1.00 91.50 216 ILE A CA 1
ATOM 1625 C C . ILE A 1 216 ? 12.055 4.530 -15.088 1.00 91.50 216 ILE A C 1
ATOM 1627 O O . ILE A 1 216 ? 11.751 4.084 -16.193 1.00 91.50 216 ILE A O 1
ATOM 1631 N N . SER A 1 217 ? 13.313 4.758 -14.729 1.00 92.25 217 SER A N 1
ATOM 1632 C CA . SER A 1 217 ? 14.441 4.593 -15.644 1.00 92.25 217 SER A CA 1
ATOM 1633 C C . SER A 1 217 ? 14.584 3.149 -16.153 1.00 92.25 217 SER A C 1
ATOM 1635 O O . SER A 1 217 ? 14.084 2.185 -15.569 1.00 92.25 217 SER A O 1
ATOM 1637 N N . ASN A 1 218 ? 15.331 2.983 -17.247 1.00 94.19 218 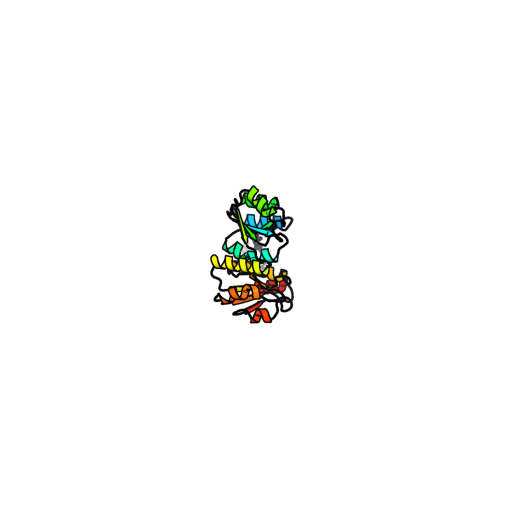ASN A N 1
ATOM 1638 C CA . ASN A 1 218 ? 15.723 1.655 -17.731 1.00 94.19 218 ASN A CA 1
ATOM 1639 C C . ASN A 1 218 ? 16.716 0.955 -16.792 1.00 94.19 218 ASN A C 1
ATOM 1641 O O . ASN A 1 218 ? 16.875 -0.256 -16.891 1.00 94.19 218 ASN A O 1
ATOM 1645 N N . SER A 1 219 ? 17.412 1.693 -15.916 1.00 93.50 219 SER A N 1
ATOM 1646 C CA . SER A 1 219 ? 18.314 1.078 -14.937 1.00 93.50 219 SER A CA 1
ATOM 1647 C C . SER A 1 219 ? 17.536 0.281 -13.895 1.00 93.50 219 SER A C 1
ATOM 1649 O O . SER A 1 219 ? 17.919 -0.852 -13.642 1.00 93.50 219 SER A O 1
ATOM 1651 N N . VAL A 1 220 ? 16.409 0.810 -13.401 1.00 94.81 220 VAL A N 1
ATOM 1652 C CA . VAL A 1 220 ? 15.515 0.087 -12.479 1.00 94.81 220 VAL A CA 1
ATOM 1653 C C . VAL A 1 220 ? 14.992 -1.199 -13.112 1.00 94.81 220 VAL A C 1
ATOM 1655 O O . VAL A 1 220 ? 15.006 -2.248 -12.496 1.00 94.81 220 VAL A O 1
ATOM 1658 N N . GLU A 1 221 ? 14.562 -1.164 -14.372 1.00 95.81 221 GLU A N 1
ATOM 1659 C CA . GLU A 1 221 ? 14.094 -2.389 -15.036 1.00 95.81 221 GLU A CA 1
ATOM 1660 C C . GLU A 1 221 ? 15.202 -3.439 -15.184 1.00 95.81 221 GLU A C 1
ATOM 1662 O O . GLU A 1 221 ? 14.944 -4.626 -15.030 1.00 95.81 221 GLU A O 1
ATOM 1667 N N . ARG A 1 222 ? 16.441 -3.013 -15.454 1.00 95.81 222 ARG A N 1
ATOM 1668 C CA . ARG A 1 222 ? 17.582 -3.924 -15.617 1.00 95.81 222 ARG A CA 1
ATOM 1669 C C . ARG A 1 222 ? 18.117 -4.486 -14.303 1.00 95.81 222 ARG A C 1
ATOM 1671 O O . ARG A 1 222 ? 18.781 -5.515 -14.355 1.00 95.81 222 ARG A O 1
ATOM 1678 N N . SER A 1 223 ? 17.883 -3.820 -13.171 1.00 95.25 223 SER A N 1
ATOM 1679 C CA . SER A 1 223 ? 18.289 -4.327 -11.855 1.00 95.25 223 SER A CA 1
ATOM 1680 C C . SER A 1 223 ? 17.327 -5.382 -11.310 1.00 95.25 223 SER A C 1
ATOM 1682 O O . SER A 1 223 ? 17.684 -6.099 -10.385 1.00 95.25 223 SER A O 1
ATOM 1684 N N . LEU A 1 224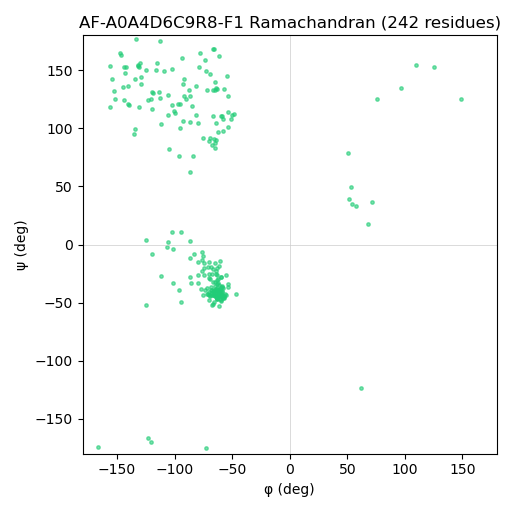 ? 16.124 -5.501 -11.878 1.00 97.56 224 LEU A N 1
ATOM 1685 C CA . LEU A 1 224 ? 15.088 -6.395 -11.377 1.00 97.56 224 LEU A CA 1
ATOM 1686 C C . LEU A 1 224 ? 15.135 -7.781 -12.046 1.00 97.56 224 LEU A C 1
ATOM 1688 O O . LEU A 1 224 ? 15.315 -7.886 -13.265 1.00 97.56 224 LEU A O 1
ATOM 1692 N N . PRO A 1 225 ? 14.879 -8.860 -11.289 1.00 97.31 225 PRO A N 1
ATOM 1693 C CA . PRO A 1 225 ? 14.811 -10.209 -11.836 1.00 97.31 225 PRO A CA 1
ATOM 1694 C C . PRO A 1 225 ? 13.610 -10.366 -12.778 1.00 97.31 225 PRO A C 1
ATOM 1696 O O . PRO A 1 225 ? 12.482 -9.987 -12.448 1.00 97.31 225 PRO A O 1
ATOM 1699 N N . ASN A 1 226 ? 13.840 -10.950 -13.959 1.00 97.56 226 ASN A N 1
ATOM 1700 C CA . ASN A 1 226 ? 12.799 -11.304 -14.936 1.00 97.56 226 ASN A CA 1
ATOM 1701 C C . ASN A 1 226 ? 11.838 -10.146 -15.290 1.00 97.56 226 ASN A C 1
ATOM 1703 O O . ASN A 1 226 ? 10.624 -10.338 -15.436 1.00 97.56 226 ASN A O 1
ATOM 1707 N N . ALA A 1 227 ? 12.378 -8.930 -15.406 1.00 97.94 227 ALA A N 1
ATOM 1708 C CA . ALA A 1 227 ? 11.584 -7.716 -15.525 1.00 97.94 227 ALA A CA 1
ATOM 1709 C C . ALA A 1 227 ? 10.831 -7.577 -16.859 1.00 97.94 227 ALA A C 1
ATOM 1711 O O . ALA A 1 227 ? 11.280 -8.001 -17.926 1.00 97.94 227 ALA A O 1
ATOM 1712 N N . THR A 1 228 ? 9.655 -6.956 -16.812 1.00 97.56 228 THR A N 1
ATOM 1713 C CA . THR A 1 228 ? 8.900 -6.516 -17.989 1.00 97.56 228 THR A CA 1
ATOM 1714 C C . THR A 1 228 ? 8.205 -5.202 -17.696 1.00 97.56 228 THR A C 1
ATOM 1716 O O . THR A 1 228 ? 7.427 -5.090 -16.747 1.00 97.56 228 THR A O 1
ATOM 1719 N N . ARG A 1 229 ? 8.466 -4.199 -18.531 1.00 96.94 229 ARG A N 1
ATOM 1720 C CA . ARG A 1 229 ? 7.783 -2.914 -18.450 1.00 96.94 229 ARG A CA 1
ATOM 1721 C C . ARG A 1 229 ? 6.420 -2.925 -19.129 1.00 96.94 229 ARG A C 1
ATOM 1723 O O . ARG A 1 229 ? 6.289 -3.357 -20.270 1.00 96.94 229 ARG A O 1
ATOM 1730 N N . ILE A 1 230 ? 5.436 -2.335 -18.455 1.00 95.88 230 ILE A N 1
ATOM 1731 C CA . ILE A 1 230 ? 4.108 -2.040 -18.994 1.00 95.88 230 ILE A CA 1
ATOM 1732 C C . ILE A 1 230 ? 3.889 -0.527 -18.921 1.00 95.88 230 ILE A C 1
ATOM 1734 O O . ILE A 1 230 ? 3.892 0.071 -17.844 1.00 95.88 230 ILE A O 1
ATOM 1738 N N . ALA A 1 231 ? 3.729 0.111 -20.080 1.00 94.69 231 ALA A N 1
ATOM 1739 C CA . ALA A 1 231 ? 3.528 1.553 -20.185 1.00 94.69 231 ALA A CA 1
ATOM 1740 C C . ALA A 1 231 ? 2.782 1.927 -21.471 1.00 94.69 231 ALA A C 1
ATOM 1742 O O . ALA A 1 231 ? 3.023 1.348 -22.535 1.00 94.69 231 ALA A O 1
ATOM 1743 N N . GLY A 1 232 ? 1.905 2.922 -21.387 1.00 92.12 232 GLY A N 1
ATOM 1744 C CA . GLY A 1 232 ? 1.277 3.590 -22.522 1.00 92.12 232 GLY A CA 1
ATOM 1745 C C . GLY A 1 232 ? 1.722 5.047 -22.658 1.00 92.12 232 GLY A C 1
ATOM 1746 O O . GLY A 1 232 ? 2.434 5.584 -21.812 1.00 92.12 232 GLY A O 1
ATOM 1747 N N . SER A 1 233 ? 1.274 5.709 -23.724 1.00 91.56 233 SER A N 1
ATOM 1748 C CA . SER A 1 233 ? 1.451 7.156 -23.924 1.00 91.56 233 SER A CA 1
ATOM 1749 C C . SER A 1 233 ? 0.613 8.003 -22.956 1.00 91.56 233 SER A C 1
ATOM 1751 O O . SER A 1 233 ? 0.851 9.200 -22.795 1.00 91.56 233 SER A O 1
ATOM 1753 N N . SER A 1 234 ? -0.368 7.387 -22.292 1.00 91.06 234 SER A N 1
ATOM 1754 C CA . SER A 1 234 ? -1.226 8.007 -21.285 1.00 91.06 234 SER A CA 1
ATOM 1755 C C . SER A 1 234 ? -1.613 7.002 -20.201 1.00 91.06 234 SER A C 1
ATOM 1757 O O . SER A 1 234 ? -1.581 5.795 -20.435 1.00 91.06 234 SER A O 1
ATOM 1759 N N . ARG A 1 235 ? -2.088 7.495 -19.048 1.00 90.31 235 ARG A N 1
ATOM 1760 C CA . ARG A 1 235 ? -2.600 6.647 -17.955 1.00 90.31 235 ARG A CA 1
ATOM 1761 C C . ARG A 1 235 ? -3.690 5.669 -18.399 1.00 90.31 235 ARG A C 1
ATOM 1763 O O . ARG A 1 235 ? -3.756 4.559 -17.888 1.00 90.31 235 ARG A O 1
ATOM 1770 N N . SER A 1 236 ? -4.523 6.070 -19.361 1.00 92.69 236 SER A N 1
ATOM 1771 C CA . SER A 1 236 ? -5.592 5.227 -19.899 1.00 92.69 236 SER A CA 1
ATOM 1772 C C . SER A 1 236 ? -5.038 4.106 -20.773 1.00 92.69 236 SER A C 1
ATOM 1774 O O . SER A 1 236 ? -5.540 2.991 -20.730 1.00 92.69 236 SER A O 1
ATOM 1776 N N . GLU A 1 237 ? -3.983 4.378 -21.540 1.00 93.88 237 GLU A N 1
ATOM 1777 C CA . GLU A 1 237 ? -3.317 3.348 -22.337 1.00 93.88 237 GLU A CA 1
ATOM 1778 C C . GLU A 1 237 ? -2.485 2.410 -21.451 1.00 93.88 237 GLU A C 1
ATOM 1780 O O . GLU A 1 237 ? -2.508 1.201 -21.661 1.00 93.88 237 GLU A O 1
ATOM 1785 N N . THR A 1 238 ? -1.805 2.933 -20.421 1.00 94.00 238 THR A N 1
ATOM 1786 C CA . THR A 1 238 ? -1.149 2.089 -19.409 1.00 94.00 238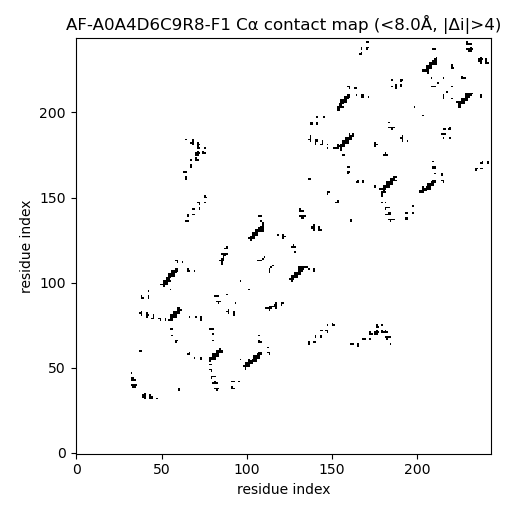 THR A CA 1
ATOM 1787 C C . THR A 1 238 ? -2.173 1.178 -18.727 1.00 94.00 238 THR A C 1
ATOM 1789 O O . THR A 1 238 ? -1.915 -0.010 -18.577 1.00 94.00 238 THR A O 1
ATOM 1792 N N . ASN A 1 239 ? -3.354 1.700 -18.375 1.00 94.56 239 ASN A N 1
ATOM 1793 C CA . ASN A 1 239 ? -4.444 0.903 -17.815 1.00 94.56 239 ASN A CA 1
ATOM 1794 C C . ASN A 1 239 ? -4.927 -0.198 -18.773 1.00 94.56 239 ASN A C 1
ATOM 1796 O O . ASN A 1 239 ? -5.040 -1.341 -18.348 1.00 94.56 239 ASN A O 1
ATOM 1800 N N . ALA A 1 240 ? -5.154 0.121 -20.052 1.00 94.62 240 ALA A N 1
ATOM 1801 C CA . ALA A 1 240 ? -5.574 -0.862 -21.052 1.00 94.62 240 ALA A CA 1
ATOM 1802 C C . ALA A 1 240 ? -4.572 -2.024 -21.167 1.00 94.62 240 ALA A C 1
ATOM 1804 O O . ALA A 1 240 ? -4.971 -3.179 -21.084 1.00 94.62 240 ALA A O 1
ATOM 1805 N N . LYS A 1 241 ? -3.269 -1.724 -21.224 1.00 95.50 241 LYS A N 1
ATOM 1806 C CA . LYS A 1 241 ? -2.203 -2.741 -21.295 1.00 95.50 241 LYS A CA 1
ATOM 1807 C C . LYS A 1 241 ? -2.055 -3.601 -20.038 1.00 95.50 241 LYS A C 1
ATOM 1809 O O . LYS A 1 241 ? -1.434 -4.649 -20.103 1.00 95.50 241 LYS A O 1
ATOM 1814 N N . ILE A 1 242 ? -2.538 -3.135 -18.885 1.00 93.88 242 ILE A N 1
ATOM 1815 C CA . ILE A 1 242 ? -2.567 -3.933 -17.646 1.00 93.88 242 ILE A CA 1
ATOM 1816 C C . ILE A 1 242 ? -3.755 -4.908 -17.654 1.00 93.88 242 ILE A C 1
ATOM 1818 O O . ILE A 1 242 ? -3.712 -5.921 -16.963 1.00 93.88 242 ILE A O 1
ATOM 1822 N N . ILE A 1 243 ? -4.823 -4.577 -18.387 1.00 91.19 243 ILE A N 1
ATOM 1823 C CA . ILE A 1 243 ? -6.050 -5.377 -18.476 1.00 91.19 243 ILE A CA 1
ATOM 1824 C C . ILE A 1 243 ? -5.946 -6.468 -19.555 1.00 91.19 243 ILE A C 1
ATOM 1826 O O . ILE A 1 243 ? -6.563 -7.519 -19.387 1.00 91.19 243 ILE A O 1
ATOM 1830 N N . GLU A 1 244 ? -5.226 -6.196 -20.649 1.00 87.38 244 GLU A N 1
ATOM 1831 C CA . GLU A 1 244 ? -4.937 -7.144 -21.744 1.00 87.38 244 GLU A CA 1
ATOM 1832 C C . GLU A 1 244 ? -4.145 -8.378 -21.283 1.00 87.38 244 GLU A C 1
ATOM 1834 O O . GLU A 1 244 ? -4.526 -9.490 -21.722 1.00 87.38 244 GLU A O 1
#

Secondary structure (DSSP, 8-state):
-----------------------------------SSHHHHHHHHHHHH-S--SEEEEEETT-HHHHHHHHHHHHHTT--EEEE-SSS--HHHHHHHHHHT--EEEEES-TTTS-HHHHHHHHHTT-EEEEE--SSHHHHHHHHHHHHHTTS---EEEEEESSS-HHHHHTTHHHHHHTT--EEEEBTTTBTHHHHHHHHTS--SEEEEES-TTTS-HHHHHHSTTEEEE--SSHHHHHHHHH-

pLDDT: mean 89.73, std 16.82, range [36.38, 98.88]